Protein AF-0000000081406306 (afdb_homodimer)

Secondary structure (DSSP, 8-state):
----EEETT-EE-TT-EEEETTEEEEE-TTS-EEEEETTTEEEEE---TTS-SS-EEEE-TT--EEEE-TT--EEEE----SPPSS--EEEE-TTS-EEEE-SEEEESSTT----------/----EEETT-EE-TT-EEEETTEEEEE-TTS-EEEEETTTEEEEE---TTS-SS-EEEE-TT--EEEE-TT--EEEE----SPPSS--EEEE-TTS-EEEE-SEEEESSTT----------

Sequence (242 aa):
MVKNVLFSSQILYDNAELASRDYTFVMQNDCNLALVKAPQDVKWQSGTSGNGHNCFVRLDHHGQLAVLDDQYNTLWNSNLAGSPNGDYVLLLQINGQAVVYGPVVWSTSSAVHLHALVQESMVKNVLFSSQILYDNAELASRDYTFVMQNDCNLALVKAPQDVKWQSGTSGNGHNCFVRLDHHGQLAVLDDQYNTLWNSNLAGSPNGDYVLLLQINGQAVVYGPVVWSTSSAVHLHALVQES

pLDDT: mean 89.41, std 16.86, range [22.94, 98.38]

InterPro domains:
  IPR001480 Bulb-type lectin domain [PS50927] (3-113)
  IPR001480 Bulb-type lectin domain [SM00108] (3-112)
  IPR036426 Bulb-type lectin domain superfamily [G3DSA:2.90.10.10] (1-110)
  IPR036426 Bulb-type lectin domain superfamily [SSF51110] (2-108)

Foldseek 3Di:
DAAFKDKAPGKAWEQRWHDADQWIFHQHQQQKTFIAGPPGRTPDIQPQGNVEGRWMWHQHQQRKIFIAHPVRHTSGIPPDPDRDGAMKMFGQDNVRDTDIDDDDQDDPDPPRCNVPPPPPD/DAAFKDKAPGKAWEQRWHDADQWIFHQHQQQKTFIAGPPGRTPDIQPQGNVEGRWMWHQHQQRKIFIAHPVRHTSGIPPDPDRDGAMKMFGQDNVRDTDIDDDDQDDPDPPRPNVPPPPPD

Nearest PDB structures (foldseek):
  1kj1-assembly2_P  TM=9.309E-01  e=4.182E-11  Allium sativum
  1kj1-assembly2_Q  TM=9.358E-01  e=4.691E-11  Allium sativum
  4h3o-assembly1_B  TM=9.473E-01  e=1.175E-10  Allium sativum
  1bwu-assembly2_Q  TM=9.365E-01  e=2.477E-10  Allium sativum
  1bwu-assembly3_A  TM=9.010E-01  e=1.565E-10  Allium sativum

Radius of gyration: 18.8 Å; Cα contacts (8 Å, |Δi|>4): 646; chains: 2; bounding box: 46×58×39 Å

Structure (mmCIF, N/CA/C/O backbone):
data_AF-0000000081406306-model_v1
#
loop_
_entity.id
_entity.type
_entity.pdbx_description
1 polymer 'Mannose-specific lectin 3-like'
#
loop_
_atom_site.group_PDB
_atom_site.id
_atom_site.type_symbol
_atom_site.label_atom_id
_atom_site.label_alt_id
_atom_site.label_comp_id
_atom_site.label_asym_id
_atom_site.label_entity_id
_atom_site.label_seq_id
_atom_site.pdbx_PDB_ins_code
_atom_site.Cartn_x
_atom_site.Cartn_y
_atom_site.Cartn_z
_atom_site.occupancy
_atom_site.B_iso_or_equiv
_atom_site.auth_seq_id
_atom_site.auth_comp_id
_atom_site.auth_asym_id
_atom_site.auth_atom_id
_atom_site.pdbx_PDB_model_num
ATOM 1 N N . MET A 1 1 ? -16.297 6.387 -3.154 1 57.41 1 MET A N 1
ATOM 2 C CA . MET A 1 1 ? -15.391 5.27 -2.906 1 57.41 1 MET A CA 1
ATOM 3 C C . MET A 1 1 ? -14.352 5.637 -1.853 1 57.41 1 MET A C 1
ATOM 5 O O . MET A 1 1 ? -13.859 6.766 -1.828 1 57.41 1 MET A O 1
ATOM 9 N N . VAL A 1 2 ? -14.25 4.875 -0.695 1 74 2 VAL A N 1
ATOM 10 C CA . VAL A 1 2 ? -13.344 5.098 0.425 1 74 2 VAL A CA 1
ATOM 11 C C . VAL A 1 2 ? -11.898 4.934 -0.04 1 74 2 VAL A C 1
ATOM 13 O O . VAL A 1 2 ? -11.57 3.975 -0.742 1 74 2 VAL A O 1
ATOM 16 N N . LYS A 1 3 ? -11.148 6.023 0.181 1 91.31 3 LYS A N 1
ATOM 17 C CA . LYS A 1 3 ? -9.734 6.012 -0.162 1 91.31 3 LYS A CA 1
ATOM 18 C C . LYS A 1 3 ? -8.875 5.754 1.071 1 91.31 3 LYS A C 1
ATOM 20 O O . LYS A 1 3 ? -9.039 6.41 2.102 1 91.31 3 LYS A O 1
ATOM 25 N N . ASN A 1 4 ? -8.062 4.727 0.955 1 96.75 4 ASN A N 1
ATOM 26 C CA . ASN A 1 4 ? -7.211 4.434 2.104 1 96.75 4 ASN A CA 1
ATOM 27 C C . ASN A 1 4 ? -5.73 4.535 1.746 1 96.75 4 ASN A C 1
ATOM 29 O O . ASN A 1 4 ? -4.875 4.039 2.482 1 96.75 4 ASN A O 1
ATOM 33 N N . VAL A 1 5 ? -5.473 5.164 0.595 1 97.19 5 VAL A N 1
ATOM 34 C CA . VAL A 1 5 ? -4.09 5.246 0.139 1 97.19 5 VAL A CA 1
ATOM 35 C C . VAL A 1 5 ? -3.762 6.68 -0.265 1 97.19 5 VAL A C 1
ATOM 37 O O . VAL A 1 5 ? -4.633 7.414 -0.741 1 97.19 5 VAL A O 1
ATOM 40 N N . LEU A 1 6 ? -2.625 7.117 -0.063 1 97.56 6 LEU A N 1
ATOM 41 C CA . LEU A 1 6 ? -2.014 8.336 -0.581 1 97.56 6 LEU A CA 1
ATOM 42 C C . LEU A 1 6 ? -0.7 8.023 -1.289 1 97.56 6 LEU A C 1
ATOM 44 O O . LEU A 1 6 ? 0.229 7.492 -0.679 1 97.56 6 LEU A O 1
ATOM 48 N N . PHE A 1 7 ? -0.603 8.328 -2.568 1 96.75 7 PHE A N 1
ATOM 49 C CA . PHE A 1 7 ? 0.601 8.055 -3.344 1 96.75 7 PHE A CA 1
ATOM 50 C C . PHE A 1 7 ? 1.555 9.242 -3.307 1 96.75 7 PHE A C 1
ATOM 52 O O . PHE A 1 7 ? 1.142 10.367 -3.018 1 96.75 7 PHE A O 1
ATOM 59 N N . SER A 1 8 ? 2.822 8.922 -3.576 1 96.06 8 SER A N 1
ATOM 60 C CA . SER A 1 8 ? 3.793 10 -3.682 1 96.06 8 SER A CA 1
ATOM 61 C C . SER A 1 8 ? 3.301 11.102 -4.617 1 96.06 8 SER A C 1
ATOM 63 O O . SER A 1 8 ? 2.676 10.812 -5.641 1 96.06 8 SER A O 1
ATOM 65 N N . SER A 1 9 ? 3.611 12.305 -4.277 1 94.06 9 SER A N 1
ATOM 66 C CA . SER A 1 9 ? 3.295 13.531 -5.004 1 94.06 9 SER A CA 1
ATOM 67 C C . SER A 1 9 ? 1.837 13.93 -4.805 1 94.06 9 SER A C 1
ATOM 69 O O . SER A 1 9 ? 1.406 14.984 -5.277 1 94.06 9 SER A O 1
ATOM 71 N N . GLN A 1 10 ? 1.048 13.094 -4.129 1 93.75 10 GLN A N 1
ATOM 72 C CA . GLN A 1 10 ? -0.322 13.477 -3.803 1 93.75 10 GLN A CA 1
ATOM 73 C C . GLN A 1 10 ? -0.382 14.227 -2.473 1 93.75 10 GLN A C 1
ATOM 75 O O . GLN A 1 10 ? 0.58 14.203 -1.701 1 93.75 10 GLN A O 1
ATOM 80 N N . ILE A 1 11 ? -1.456 14.914 -2.221 1 94.62 11 ILE A N 1
ATOM 81 C CA . ILE A 1 11 ? -1.654 15.734 -1.031 1 94.62 11 ILE A CA 1
ATOM 82 C C . ILE A 1 11 ? -3.02 15.43 -0.416 1 94.62 11 ILE A C 1
ATOM 84 O O . ILE A 1 11 ? -3.963 15.086 -1.127 1 94.62 11 ILE A O 1
ATOM 88 N N . LEU A 1 12 ? -3.037 15.484 0.845 1 94.88 12 LEU A N 1
ATOM 89 C CA . LEU A 1 12 ? -4.297 15.555 1.579 1 94.88 12 LEU A CA 1
ATOM 90 C C . LEU A 1 12 ? -4.562 16.984 2.055 1 94.88 12 LEU A C 1
ATOM 92 O O . LEU A 1 12 ? -3.838 17.5 2.904 1 94.88 12 LEU A O 1
ATOM 96 N N . TYR A 1 13 ? -5.609 17.547 1.473 1 91.69 13 TYR A N 1
ATOM 97 C CA . TYR A 1 13 ? -5.949 18.906 1.859 1 91.69 13 TYR A CA 1
ATOM 98 C C . TYR A 1 13 ? -6.781 18.922 3.137 1 91.69 13 TYR A C 1
ATOM 100 O O . TYR A 1 13 ? -7.105 17.875 3.686 1 91.69 13 TYR A O 1
ATOM 108 N N . ASP A 1 14 ? -7.137 20.078 3.471 1 83.19 14 ASP A N 1
ATOM 109 C CA . ASP A 1 14 ? -7.957 20.297 4.66 1 83.19 14 ASP A CA 1
ATOM 110 C C . ASP A 1 14 ? -9.258 19.5 4.578 1 83.19 14 ASP A C 1
ATOM 112 O O . ASP A 1 14 ? -9.938 19.516 3.547 1 83.19 14 ASP A O 1
ATOM 116 N N . ASN A 1 15 ? -9.508 18.75 5.594 1 85.19 15 ASN A N 1
ATOM 117 C CA . ASN A 1 15 ? -10.695 17.938 5.812 1 85.19 15 ASN A CA 1
ATOM 118 C C . ASN A 1 15 ? -10.719 16.719 4.895 1 85.19 15 ASN A C 1
ATOM 120 O O . ASN A 1 15 ? -11.695 15.969 4.883 1 85.19 15 ASN A O 1
ATOM 124 N N . ALA A 1 16 ? -9.68 16.578 4.082 1 91.38 16 ALA A N 1
ATOM 125 C CA . ALA A 1 16 ? -9.562 15.328 3.344 1 91.38 16 ALA A CA 1
ATOM 126 C C . ALA A 1 16 ? -9.031 14.211 4.242 1 91.38 16 ALA A C 1
ATOM 128 O O . ALA A 1 16 ? -8.352 14.477 5.234 1 91.38 16 ALA A O 1
ATOM 129 N N . GLU A 1 17 ? -9.453 13.055 3.881 1 96 17 GLU A N 1
ATOM 130 C CA . GLU A 1 17 ? -9.102 11.961 4.781 1 96 17 GLU A CA 1
ATOM 131 C C . GLU A 1 17 ? -8.898 10.656 4.016 1 96 17 GLU A C 1
ATOM 133 O O . GLU A 1 17 ? -9.391 10.508 2.895 1 96 17 GLU A O 1
ATOM 138 N N . LEU A 1 18 ? -8.117 9.836 4.559 1 97.56 18 LEU A N 1
ATOM 139 C CA . LEU A 1 18 ? -8.141 8.406 4.266 1 97.56 18 LEU A CA 1
ATOM 140 C C . LEU A 1 18 ? -9.031 7.66 5.254 1 97.56 18 LEU A C 1
ATOM 142 O O . LEU A 1 18 ? -9.156 8.062 6.41 1 97.56 18 LEU A O 1
ATOM 146 N N . ALA A 1 19 ? -9.602 6.641 4.82 1 96.75 19 ALA A N 1
ATOM 147 C CA . ALA A 1 19 ? -10.492 5.887 5.699 1 96.75 19 ALA A CA 1
ATOM 148 C C . ALA A 1 19 ? -10.328 4.383 5.492 1 96.75 19 ALA A C 1
ATOM 150 O O . ALA A 1 19 ? -10.047 3.932 4.379 1 96.75 19 ALA A O 1
ATOM 151 N N . SER A 1 20 ? -10.422 3.639 6.504 1 95.62 20 SER A N 1
ATOM 152 C CA . SER A 1 20 ? -10.438 2.18 6.551 1 95.62 20 SER A CA 1
ATOM 153 C C . SER A 1 20 ? -11.227 1.675 7.758 1 95.62 20 SER A C 1
ATOM 155 O O . SER A 1 20 ? -10.812 1.883 8.898 1 95.62 20 SER A O 1
ATOM 157 N N . ARG A 1 21 ? -12.305 0.958 7.469 1 94.44 21 ARG A N 1
ATOM 158 C CA . ARG A 1 21 ? -13.195 0.534 8.539 1 94.44 21 ARG A CA 1
ATOM 159 C C . ARG A 1 21 ? -13.586 1.712 9.422 1 94.44 21 ARG A C 1
ATOM 161 O O . ARG A 1 21 ? -14.156 2.695 8.945 1 94.44 21 ARG A O 1
ATOM 168 N N . ASP A 1 22 ? -13.289 1.645 10.711 1 96.69 22 ASP A N 1
ATOM 169 C CA . ASP A 1 22 ? -13.703 2.699 11.625 1 96.69 22 ASP A CA 1
ATOM 170 C C . ASP A 1 22 ? -12.586 3.713 11.844 1 96.69 22 ASP A C 1
ATOM 172 O O . ASP A 1 22 ? -12.688 4.586 12.711 1 96.69 22 ASP A O 1
ATOM 176 N N . TYR A 1 23 ? -11.555 3.584 11.039 1 97.44 23 TYR A N 1
ATOM 177 C CA . TYR A 1 23 ? -10.414 4.48 11.219 1 97.44 23 TYR A CA 1
ATOM 178 C C . TYR A 1 23 ? -10.367 5.531 10.117 1 97.44 23 TYR A C 1
ATOM 180 O O . TYR A 1 23 ? -10.656 5.238 8.953 1 97.44 23 TYR A O 1
ATOM 188 N N . THR A 1 24 ? -9.992 6.742 10.492 1 97.75 24 THR A N 1
ATOM 189 C CA . THR A 1 24 ? -9.758 7.82 9.539 1 97.75 24 THR A CA 1
ATOM 190 C C . THR A 1 24 ? -8.43 8.508 9.82 1 97.75 24 THR A C 1
ATOM 192 O O . THR A 1 24 ? -8.055 8.695 10.977 1 97.75 24 THR A O 1
ATOM 195 N N . PHE A 1 25 ? -7.633 8.727 8.867 1 98.12 25 PHE A N 1
ATOM 196 C CA . PHE A 1 25 ? -6.457 9.594 8.859 1 98.12 25 PHE A CA 1
ATOM 197 C C . PHE A 1 25 ? -6.766 10.914 8.164 1 98.12 25 PHE A C 1
ATOM 199 O O . PHE A 1 25 ? -6.906 10.969 6.941 1 98.12 25 PHE A O 1
ATOM 206 N N . VAL A 1 26 ? -6.816 12.023 8.953 1 97.56 26 VAL A N 1
ATOM 207 C CA . VAL A 1 26 ? -7.492 13.211 8.445 1 97.56 26 VAL A CA 1
ATOM 208 C C . VAL A 1 26 ? -6.66 14.453 8.758 1 97.56 26 VAL A C 1
ATOM 210 O O . VAL A 1 26 ? -6.109 14.578 9.859 1 97.56 26 VAL A O 1
ATOM 213 N N . MET A 1 27 ? -6.516 15.312 7.801 1 97.56 27 MET A N 1
ATOM 214 C CA . MET A 1 27 ? -6.012 16.672 8.039 1 97.56 27 MET A CA 1
ATOM 215 C C . MET A 1 27 ? -7.121 17.578 8.547 1 97.56 27 MET A C 1
ATOM 217 O O . MET A 1 27 ? -7.957 18.047 7.766 1 97.56 27 MET A O 1
ATOM 221 N N . GLN A 1 28 ? -7.035 17.891 9.766 1 95.44 28 GLN A N 1
ATOM 222 C CA . GLN A 1 28 ? -8.094 18.672 10.398 1 95.44 28 GLN A CA 1
ATOM 223 C C . GLN A 1 28 ? -7.941 20.156 10.062 1 95.44 28 GLN A C 1
ATOM 225 O O . GLN A 1 28 ? -6.859 20.609 9.695 1 95.44 28 GLN A O 1
ATOM 230 N N . ASN A 1 29 ? -9.016 20.875 10.234 1 94.56 29 ASN A N 1
ATOM 231 C CA . ASN A 1 29 ? -9.055 22.297 9.875 1 94.56 29 ASN A CA 1
ATOM 232 C C . ASN A 1 29 ? -8.109 23.125 10.734 1 94.56 29 ASN A C 1
ATOM 234 O O . ASN A 1 29 ? -7.676 24.203 10.328 1 94.56 29 ASN A O 1
ATOM 238 N N . ASP A 1 30 ? -7.758 22.688 11.867 1 95.94 30 ASP A N 1
ATOM 239 C CA . ASP A 1 30 ? -6.867 23.422 12.758 1 95.94 30 ASP A CA 1
ATOM 240 C C . ASP A 1 30 ? -5.406 23.062 12.492 1 95.94 30 ASP A C 1
ATOM 242 O O . ASP A 1 30 ? -4.535 23.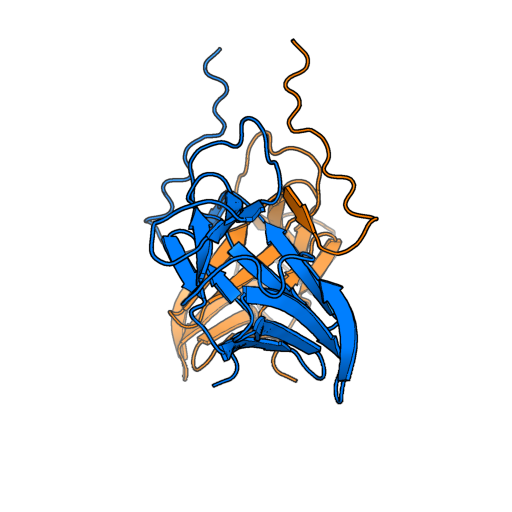312 13.328 1 95.94 30 ASP A O 1
ATOM 246 N N . CYS A 1 31 ? -5.113 22.328 11.359 1 97.06 31 CYS A N 1
ATOM 247 C CA . CYS A 1 31 ? -3.783 21.984 10.875 1 97.06 31 CYS A CA 1
ATOM 248 C C . CYS A 1 31 ? -3.182 20.844 11.688 1 97.06 31 CYS A C 1
ATOM 250 O O . CYS A 1 31 ? -1.961 20.688 11.742 1 97.06 31 CYS A O 1
ATOM 252 N N . ASN A 1 32 ? -3.963 20.047 12.359 1 97.75 32 ASN A N 1
ATOM 253 C CA . ASN A 1 32 ? -3.518 18.812 13 1 97.75 32 ASN A CA 1
ATOM 254 C C . ASN A 1 32 ? -3.807 17.594 12.125 1 97.75 32 ASN A C 1
ATOM 256 O O . ASN A 1 32 ? -4.926 17.422 11.648 1 97.75 32 ASN A O 1
ATOM 260 N N . LEU A 1 33 ? -2.76 16.844 11.852 1 98.12 33 LEU A N 1
ATOM 261 C CA . LEU A 1 33 ? -2.973 15.531 11.25 1 98.12 33 LEU A CA 1
ATOM 262 C C . LEU A 1 33 ? -3.277 14.484 12.312 1 98.12 33 LEU A C 1
ATOM 264 O O . LEU A 1 33 ? -2.518 14.336 13.273 1 98.12 33 LEU A O 1
ATOM 268 N N . ALA A 1 34 ? -4.398 13.758 12.102 1 98.12 34 ALA A N 1
ATOM 269 C CA . ALA A 1 34 ? -4.809 12.867 13.188 1 98.12 34 ALA A CA 1
ATOM 270 C C . ALA A 1 34 ? -5.305 11.531 12.648 1 98.12 34 ALA A C 1
ATOM 272 O O . ALA A 1 34 ? -5.965 11.484 11.609 1 98.12 34 ALA A O 1
ATOM 273 N N . LEU A 1 35 ? -4.902 10.484 13.305 1 98.38 35 LEU A N 1
ATOM 274 C CA . LEU A 1 35 ? -5.5 9.156 13.172 1 98.38 35 LEU A CA 1
ATOM 275 C C . LEU A 1 35 ? -6.586 8.945 14.219 1 98.38 35 LEU A C 1
ATOM 277 O O . LEU A 1 35 ? -6.309 8.961 15.422 1 98.38 35 LEU A O 1
ATOM 281 N N . VAL A 1 36 ? -7.82 8.75 13.727 1 97.88 36 VAL A N 1
ATOM 282 C CA . VAL A 1 36 ? -8.969 8.734 14.625 1 97.88 36 VAL A CA 1
ATOM 283 C C . VAL A 1 36 ? -9.758 7.445 14.438 1 97.88 36 VAL A C 1
ATOM 285 O O . VAL A 1 36 ? -10.047 7.047 13.312 1 97.88 36 VAL A O 1
ATOM 288 N N . LYS A 1 37 ? -10.031 6.797 15.484 1 98.12 37 LYS A N 1
ATOM 289 C CA . LYS A 1 37 ? -11.008 5.719 15.469 1 98.12 37 LYS A CA 1
ATOM 290 C C . LYS A 1 37 ? -12.406 6.238 15.797 1 98.12 37 LYS A C 1
ATOM 292 O O . LYS A 1 37 ? -12.594 6.945 16.781 1 98.12 37 LYS A O 1
ATOM 297 N N . ALA A 1 38 ? -13.344 5.945 14.984 1 95.88 38 ALA A N 1
ATOM 298 C CA . ALA A 1 38 ? -14.703 6.449 15.18 1 95.88 38 ALA A CA 1
ATOM 299 C C . ALA A 1 38 ? -15.234 6.078 16.562 1 95.88 38 ALA A C 1
ATOM 301 O O . ALA A 1 38 ? -14.969 4.98 17.062 1 95.88 38 ALA A O 1
ATOM 302 N N . PRO A 1 39 ? -15.93 6.949 17.156 1 94.5 39 PRO A N 1
ATOM 303 C CA . PRO A 1 39 ? -16.391 8.219 16.609 1 94.5 39 PRO A CA 1
ATOM 304 C C . PRO A 1 39 ? -15.422 9.375 16.891 1 94.5 39 PRO A C 1
ATOM 306 O O . PRO A 1 39 ? -15.43 10.383 16.188 1 94.5 39 PRO A O 1
ATOM 309 N N . GLN A 1 40 ? -14.523 9.281 17.844 1 94.31 40 GLN A N 1
ATOM 310 C CA . GLN A 1 40 ? -13.68 10.422 18.172 1 94.31 40 GLN A CA 1
ATOM 311 C C . GLN A 1 40 ? -12.492 10.008 19.031 1 94.31 40 GLN A C 1
ATOM 313 O O . GLN A 1 40 ? -12.055 10.758 19.906 1 94.31 40 GLN A O 1
ATOM 318 N N . ASP A 1 41 ? -11.992 8.836 18.859 1 97.75 41 ASP A N 1
ATOM 319 C CA . ASP A 1 41 ? -10.852 8.336 19.609 1 97.75 41 ASP A CA 1
ATOM 320 C C . ASP A 1 41 ? -9.547 8.547 18.844 1 97.75 41 ASP A C 1
ATOM 322 O O . ASP A 1 41 ? -9.211 7.766 17.953 1 97.75 41 ASP A O 1
ATOM 326 N N . VAL A 1 42 ? -8.844 9.609 19.234 1 97.62 42 VAL A N 1
ATOM 327 C CA . VAL A 1 42 ? -7.582 9.93 18.562 1 97.62 42 VAL A CA 1
ATOM 328 C C . VAL A 1 42 ? -6.52 8.906 18.953 1 97.62 42 VAL A C 1
ATOM 330 O O . VAL A 1 42 ? -6.184 8.766 20.125 1 97.62 42 VAL A O 1
ATOM 333 N N . LYS A 1 43 ? -6.039 8.188 18.016 1 97.62 43 LYS A N 1
ATOM 334 C CA . LYS A 1 43 ? -5.051 7.141 18.25 1 97.62 43 LYS A CA 1
ATOM 335 C C . LYS A 1 43 ? -3.635 7.656 18.016 1 97.62 43 LYS A C 1
ATOM 337 O O . LYS A 1 43 ? -2.672 7.109 18.562 1 97.62 43 LYS A O 1
ATOM 342 N N . TRP A 1 44 ? -3.412 8.648 17.203 1 97.88 44 TRP A N 1
ATOM 343 C CA . TRP A 1 44 ? -2.16 9.312 16.859 1 97.88 44 TRP A CA 1
ATOM 344 C C . TRP A 1 44 ? -2.424 10.711 16.312 1 97.88 44 TRP A C 1
ATOM 346 O O . TRP A 1 44 ? -3.445 10.945 15.664 1 97.88 44 TRP A O 1
ATOM 356 N N . GLN A 1 45 ? -1.579 11.602 16.453 1 97.88 45 GLN A N 1
ATOM 357 C CA . GLN A 1 45 ? -1.697 12.922 15.844 1 97.88 45 GLN A CA 1
ATOM 358 C C . GLN A 1 45 ? -0.335 13.602 15.734 1 97.88 45 GLN A C 1
ATOM 360 O O . GLN A 1 45 ? 0.582 13.289 16.5 1 97.88 45 GLN A O 1
ATOM 365 N N . SER A 1 46 ? -0.199 14.547 14.867 1 97.56 46 SER A N 1
ATOM 366 C CA . SER A 1 46 ? 1.054 15.258 14.625 1 97.56 46 SER A CA 1
ATOM 367 C C . SER A 1 46 ? 1.316 16.297 15.711 1 97.56 46 SER A C 1
ATOM 369 O O . SER A 1 46 ? 2.453 16.734 15.891 1 97.56 46 SER A O 1
ATOM 371 N N . GLY A 1 47 ? 0.214 16.734 16.359 1 97.88 47 GLY A N 1
ATOM 372 C CA . GLY A 1 47 ? 0.366 17.75 17.391 1 97.88 47 GLY A CA 1
ATOM 373 C C . GLY A 1 47 ? 0.627 19.125 16.828 1 97.88 47 GLY A C 1
ATOM 374 O O . GLY A 1 47 ? 1.376 19.922 17.422 1 97.88 47 GLY A O 1
ATOM 375 N N . THR A 1 48 ? 0.058 19.484 15.727 1 98.19 48 THR A N 1
ATOM 376 C CA . THR A 1 48 ? 0.347 20.75 15.055 1 98.19 48 THR A CA 1
ATOM 377 C C . THR A 1 48 ? -0.885 21.641 15.047 1 98.19 48 THR A C 1
ATOM 379 O O . THR A 1 48 ? -0.961 22.594 14.266 1 98.19 48 THR A O 1
ATOM 382 N N . SER A 1 49 ? -1.862 21.375 15.859 1 97.06 49 SER A N 1
ATOM 383 C CA . SER A 1 49 ? -3.107 22.141 15.922 1 97.06 49 SER A CA 1
ATOM 384 C C . SER A 1 49 ? -2.836 23.625 16.156 1 97.06 49 SER A C 1
ATOM 386 O O . SER A 1 49 ? -2.084 24 17.062 1 97.06 49 SER A O 1
ATOM 388 N N . GLY A 1 50 ? -3.422 24.391 15.258 1 96.69 50 GLY A N 1
ATOM 389 C CA . GLY A 1 50 ? -3.367 25.828 15.469 1 96.69 50 GLY A CA 1
ATOM 390 C C . GLY A 1 50 ? -2.043 26.438 15.047 1 96.69 50 GLY A C 1
ATOM 391 O O . GLY A 1 50 ? -1.813 27.625 15.25 1 96.69 50 GLY A O 1
ATOM 392 N N . ASN A 1 51 ? -1.123 25.672 14.484 1 96.06 51 ASN A N 1
ATOM 393 C CA . ASN A 1 51 ? 0.213 26.156 14.164 1 96.06 51 ASN A CA 1
ATOM 394 C C . ASN A 1 51 ? 0.291 26.672 12.727 1 96.06 51 ASN A C 1
ATOM 396 O O . ASN A 1 51 ? 1.373 27 12.242 1 96.06 51 ASN A O 1
ATOM 400 N N . GLY A 1 52 ? -0.878 26.75 12.055 1 94.56 52 GLY A N 1
ATOM 401 C CA . GLY A 1 52 ? -0.91 27.203 10.68 1 94.56 52 GLY A CA 1
ATOM 402 C C . GLY A 1 52 ? -2.316 27.344 10.125 1 94.56 52 GLY A C 1
ATOM 403 O O . GLY A 1 52 ? -3.293 27.25 10.875 1 94.56 52 GLY A O 1
ATOM 404 N N . HIS A 1 53 ? -2.367 27.75 8.781 1 94.44 53 HIS A N 1
ATOM 405 C CA . HIS A 1 53 ? -3.639 27.859 8.078 1 94.44 53 HIS A CA 1
ATOM 406 C C . HIS A 1 53 ? -3.592 27.141 6.738 1 94.44 53 HIS A C 1
ATOM 408 O O . HIS A 1 53 ? -2.551 27.109 6.078 1 94.44 53 HIS A O 1
ATOM 414 N N . ASN A 1 54 ? -4.828 26.641 6.371 1 95.81 54 ASN A N 1
ATOM 415 C CA . ASN A 1 54 ? -4.969 25.953 5.086 1 95.81 54 ASN A CA 1
ATOM 416 C C . ASN A 1 54 ? -3.877 24.906 4.879 1 95.81 54 ASN A C 1
ATOM 418 O O . ASN A 1 54 ? -3.189 24.922 3.857 1 95.81 54 ASN A O 1
ATOM 422 N N . CYS A 1 55 ? -3.703 24.047 5.883 1 97.19 55 CYS A N 1
ATOM 423 C CA . CYS A 1 55 ? -2.613 23.078 5.902 1 97.19 55 CYS A CA 1
ATOM 424 C C . CYS A 1 55 ? -2.938 21.875 5.016 1 97.19 55 CYS A C 1
ATOM 426 O O . CYS A 1 55 ? -4.105 21.625 4.715 1 97.19 55 CYS A O 1
ATOM 428 N N . PHE A 1 56 ? -1.943 21.203 4.59 1 97.62 56 PHE A N 1
ATOM 429 C CA . PHE A 1 56 ? -2.084 20 3.797 1 97.62 56 PHE A CA 1
ATOM 430 C C . PHE A 1 56 ? -0.967 19.016 4.121 1 97.62 56 PHE A C 1
ATOM 432 O O . PHE A 1 56 ? 0.036 19.375 4.734 1 97.62 56 PHE A O 1
ATOM 439 N N . VAL A 1 57 ? -1.188 17.797 3.836 1 97.94 57 VAL A N 1
ATOM 440 C CA . VAL A 1 57 ? -0.228 16.719 4.004 1 97.94 57 VAL A CA 1
ATOM 441 C C . VAL A 1 57 ? 0.346 16.312 2.646 1 97.94 57 VAL A C 1
ATOM 443 O O . VAL A 1 57 ? -0.387 16.219 1.66 1 97.94 57 VAL A O 1
ATOM 446 N N . ARG A 1 58 ? 1.578 16.109 2.625 1 97.06 58 ARG A N 1
ATOM 447 C CA . ARG A 1 58 ? 2.219 15.664 1.392 1 97.06 58 ARG A CA 1
ATOM 448 C C . ARG A 1 58 ? 3.088 14.438 1.637 1 97.06 58 ARG A C 1
ATOM 450 O O . ARG A 1 58 ? 3.77 14.344 2.66 1 97.06 58 ARG A O 1
ATOM 457 N N . LEU A 1 59 ? 2.99 13.547 0.716 1 97.19 59 LEU A N 1
ATOM 458 C CA . LEU A 1 59 ? 3.965 12.469 0.605 1 97.19 59 LEU A CA 1
ATOM 459 C C . LEU A 1 59 ? 4.871 12.672 -0.604 1 97.19 59 LEU A C 1
ATOM 461 O O . LEU A 1 59 ? 4.398 12.703 -1.742 1 97.19 59 LEU A O 1
ATOM 465 N N . ASP A 1 60 ? 6.16 12.773 -0.327 1 95.44 60 ASP A N 1
ATOM 466 C CA . ASP A 1 60 ? 7.02 13.094 -1.466 1 95.44 60 ASP A CA 1
ATOM 467 C C . ASP A 1 60 ? 7.676 11.836 -2.025 1 95.44 60 ASP A C 1
ATOM 469 O O . ASP A 1 60 ? 7.328 10.719 -1.636 1 9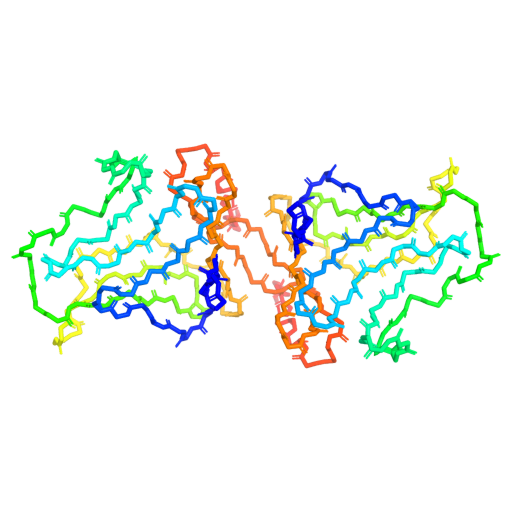5.44 60 ASP A O 1
ATOM 473 N N . HIS A 1 61 ? 8.562 11.984 -2.986 1 95.94 61 HIS A N 1
ATOM 474 C CA . HIS A 1 61 ? 9.164 10.859 -3.693 1 95.94 61 HIS A CA 1
ATOM 475 C C . HIS A 1 61 ? 10.359 10.305 -2.926 1 95.94 61 HIS A C 1
ATOM 477 O O . HIS A 1 61 ? 11.109 9.484 -3.453 1 95.94 61 HIS A O 1
ATOM 483 N N . HIS A 1 62 ? 10.531 10.773 -1.708 1 93.56 62 HIS A N 1
ATOM 484 C CA . HIS A 1 62 ? 11.5 10.195 -0.79 1 93.56 62 HIS A CA 1
ATOM 485 C C . HIS A 1 62 ? 10.812 9.539 0.403 1 93.56 62 HIS A C 1
ATOM 487 O O . HIS A 1 62 ? 11.477 9.125 1.357 1 93.56 62 HIS A O 1
ATOM 493 N N . GLY A 1 63 ? 9.5 9.508 0.361 1 95.19 63 GLY A N 1
ATOM 494 C CA . GLY A 1 63 ? 8.719 8.844 1.393 1 95.19 63 GLY A CA 1
ATOM 495 C C . GLY A 1 63 ? 8.453 9.719 2.6 1 95.19 63 GLY A C 1
ATOM 496 O O . GLY A 1 63 ? 7.875 9.258 3.59 1 95.19 63 GLY A O 1
ATOM 497 N N . GLN A 1 64 ? 8.945 10.945 2.574 1 96 64 GLN A N 1
ATOM 498 C CA . GLN A 1 64 ? 8.695 11.852 3.689 1 96 64 GLN A CA 1
ATOM 499 C C . GLN A 1 64 ? 7.238 12.297 3.721 1 96 64 GLN A C 1
ATOM 501 O O . GLN A 1 64 ? 6.715 12.797 2.727 1 96 64 GLN A O 1
ATOM 506 N N . LEU A 1 65 ? 6.629 12.031 4.828 1 97.19 65 LEU A N 1
ATOM 507 C CA . LEU A 1 65 ? 5.309 12.578 5.117 1 97.19 65 LEU A CA 1
ATOM 508 C C . LEU A 1 65 ? 5.418 13.883 5.895 1 97.19 65 LEU A C 1
ATOM 510 O O . LEU A 1 65 ? 6.109 13.953 6.914 1 97.19 65 LEU A O 1
ATOM 514 N N . ALA A 1 66 ? 4.781 14.914 5.348 1 97.75 66 ALA A N 1
ATOM 515 C CA . ALA A 1 66 ? 4.938 16.219 6 1 97.75 66 ALA A CA 1
ATOM 516 C C . ALA A 1 66 ? 3.613 16.969 6.051 1 97.75 66 ALA A C 1
ATOM 518 O O . ALA A 1 66 ? 2.811 16.891 5.117 1 97.75 66 ALA A O 1
ATOM 519 N N . VAL A 1 67 ? 3.377 17.625 7.082 1 98.19 67 VAL A N 1
ATOM 520 C CA . VAL A 1 67 ? 2.311 18.609 7.23 1 98.19 67 VAL A CA 1
ATOM 521 C C . VAL A 1 67 ? 2.855 20 6.957 1 98.19 67 VAL A C 1
ATOM 523 O O . VAL A 1 67 ? 3.799 20.453 7.613 1 98.19 67 VAL A O 1
ATOM 526 N N . LEU A 1 68 ? 2.299 20.672 5.984 1 97.94 68 LEU A N 1
ATOM 527 C CA . LEU A 1 68 ? 2.721 22.016 5.629 1 97.94 68 LEU A CA 1
ATOM 528 C C . LEU A 1 68 ? 1.557 23 5.73 1 97.94 68 LEU A C 1
ATOM 530 O O . LEU A 1 68 ? 0.395 22.594 5.625 1 97.94 68 LEU A O 1
ATOM 534 N N . ASP A 1 69 ? 1.928 24.281 5.898 1 97.06 69 ASP A N 1
ATOM 535 C CA . ASP A 1 69 ? 0.905 25.328 5.809 1 97.06 69 ASP A CA 1
ATOM 536 C C . ASP A 1 69 ? 0.872 25.938 4.414 1 97.06 69 ASP A C 1
ATOM 538 O O . ASP A 1 69 ? 1.549 25.469 3.5 1 97.06 69 ASP A O 1
ATOM 542 N N . ASP A 1 70 ? -0.004 26.984 4.227 1 94.81 70 ASP A N 1
ATOM 543 C CA . ASP A 1 70 ? -0.238 27.562 2.904 1 94.81 70 ASP A CA 1
ATOM 544 C C . ASP A 1 70 ? 0.965 28.375 2.439 1 94.81 70 ASP A C 1
ATOM 546 O O . ASP A 1 70 ? 1.034 28.781 1.277 1 94.81 70 ASP A O 1
ATOM 550 N N . GLN A 1 71 ? 1.917 28.594 3.285 1 96.81 71 GLN A N 1
ATOM 551 C CA . GLN A 1 71 ? 3.156 29.266 2.912 1 96.81 71 GLN A CA 1
ATOM 552 C C . GLN A 1 71 ? 4.281 28.25 2.684 1 96.81 71 GLN A C 1
ATOM 554 O O . GLN A 1 71 ? 5.438 28.641 2.502 1 96.81 71 GLN A O 1
ATOM 559 N N . TYR A 1 72 ? 3.969 26.969 2.803 1 96.19 72 TYR A N 1
ATOM 560 C CA . TYR A 1 72 ? 4.871 25.859 2.561 1 96.19 72 TYR A CA 1
ATOM 561 C C . TYR A 1 72 ? 5.883 25.719 3.693 1 96.19 72 TYR A C 1
ATOM 563 O O . TYR A 1 72 ? 6.98 25.203 3.492 1 96.19 72 TYR A O 1
ATOM 571 N N . ASN A 1 73 ? 5.477 26.281 4.812 1 97.5 73 ASN A N 1
ATOM 572 C CA . ASN A 1 73 ? 6.23 25.969 6.023 1 97.5 73 ASN A CA 1
ATOM 573 C C . ASN A 1 73 ? 5.883 24.578 6.559 1 97.5 73 ASN A C 1
ATOM 575 O O . ASN A 1 73 ? 4.707 24.219 6.641 1 97.5 73 ASN A O 1
ATOM 579 N N . THR A 1 74 ? 6.977 23.781 6.918 1 97.94 74 THR A N 1
ATOM 580 C CA . THR A 1 74 ? 6.75 22.453 7.477 1 97.94 74 THR A CA 1
ATOM 581 C C . THR A 1 74 ? 6.41 22.547 8.961 1 97.94 74 THR A C 1
ATOM 583 O O . THR A 1 74 ? 7.199 23.062 9.75 1 97.94 74 THR A O 1
ATOM 586 N N . LEU A 1 75 ? 5.273 22.031 9.297 1 98.31 75 LEU A N 1
ATOM 587 C CA . LEU A 1 75 ? 4.836 22.031 10.688 1 98.31 75 LEU A CA 1
ATOM 588 C C . LEU A 1 75 ? 5.207 20.719 11.375 1 98.31 75 LEU A C 1
ATOM 590 O O . LEU A 1 75 ? 5.387 20.688 12.594 1 98.31 75 LEU A O 1
ATOM 594 N N . TRP A 1 76 ? 5.297 19.656 10.633 1 98.12 76 TRP A N 1
ATOM 595 C CA . TRP A 1 76 ? 5.641 18.297 11.062 1 98.12 76 TRP A CA 1
ATOM 596 C C . TRP A 1 76 ? 6.133 17.469 9.891 1 98.12 76 TRP A C 1
ATOM 598 O O . TRP A 1 76 ? 5.672 17.641 8.758 1 98.12 76 TRP A O 1
ATOM 608 N N . ASN A 1 77 ? 6.984 16.609 10.102 1 97.25 77 ASN A N 1
ATOM 609 C CA . ASN A 1 77 ? 7.355 15.625 9.094 1 97.25 77 ASN A CA 1
ATOM 610 C C . ASN A 1 77 ? 7.773 14.297 9.734 1 97.25 77 ASN A C 1
ATOM 612 O O . ASN A 1 77 ? 7.977 14.227 10.945 1 97.25 77 ASN A O 1
ATOM 616 N N . SER A 1 78 ? 7.832 13.234 9 1 94.88 78 SER A N 1
ATOM 617 C CA . SER A 1 78 ? 8.156 11.891 9.469 1 94.88 78 SER A CA 1
ATOM 618 C C . SER A 1 78 ? 9.648 11.742 9.734 1 94.88 78 SER A C 1
ATOM 620 O O . SER A 1 78 ? 10.102 10.703 10.227 1 94.88 78 SER A O 1
ATOM 622 N N . ASN A 1 79 ? 10.453 12.586 9.398 1 91.38 79 ASN A N 1
ATOM 623 C CA . ASN A 1 79 ? 11.883 12.672 9.711 1 91.38 79 ASN A CA 1
ATOM 624 C C . ASN A 1 79 ? 12.648 11.484 9.133 1 91.38 79 ASN A C 1
ATOM 626 O O . ASN A 1 79 ? 13.414 10.828 9.844 1 91.38 79 ASN A O 1
ATOM 630 N N . LEU A 1 80 ? 12.398 11.219 7.812 1 87.94 80 LEU A N 1
ATOM 631 C CA . LEU A 1 80 ? 13.125 10.156 7.121 1 87.94 80 LEU A CA 1
ATOM 632 C C . LEU A 1 80 ? 14.453 10.672 6.574 1 87.94 80 LEU A C 1
ATOM 634 O O . LEU A 1 80 ? 14.523 11.805 6.086 1 87.94 80 LEU A O 1
ATOM 638 N N . ALA A 1 81 ? 15.484 10.062 6.902 1 77.44 81 ALA A N 1
ATOM 639 C CA . ALA A 1 81 ? 16.797 10.406 6.367 1 77.44 81 ALA A CA 1
ATOM 640 C C . ALA A 1 81 ? 17.188 9.484 5.223 1 77.44 81 ALA A C 1
ATOM 642 O O . ALA A 1 81 ? 17.094 8.258 5.344 1 77.44 81 ALA A O 1
ATOM 643 N N . GLY A 1 82 ? 17.562 10.156 4.121 1 71.69 82 GLY A N 1
ATOM 644 C CA . GLY A 1 82 ? 18.281 9.414 3.109 1 71.69 82 GLY A CA 1
ATOM 645 C C . GLY A 1 82 ? 17.438 8.383 2.391 1 71.69 82 GLY A C 1
ATOM 646 O O . GLY A 1 82 ? 17.906 7.301 2.045 1 71.69 82 GLY A O 1
ATOM 647 N N . SER A 1 83 ? 16.188 8.562 2.193 1 80.94 83 SER A N 1
ATOM 648 C CA . SER A 1 83 ? 15.391 7.59 1.448 1 80.94 83 SER A CA 1
ATOM 649 C C . SER A 1 83 ? 15.531 7.801 -0.056 1 80.94 83 SER A C 1
ATOM 651 O O . SER A 1 83 ? 15.578 8.938 -0.527 1 80.94 83 SER A O 1
ATOM 653 N N . PRO A 1 84 ? 15.758 6.703 -0.687 1 87.38 84 PRO A N 1
ATOM 654 C CA . PRO A 1 84 ? 15.914 6.828 -2.139 1 87.38 84 PRO A CA 1
ATOM 655 C C . PRO A 1 84 ? 14.68 7.438 -2.812 1 87.38 84 PRO A C 1
ATOM 657 O O . PRO A 1 84 ? 13.57 7.316 -2.295 1 87.38 84 PRO A O 1
ATOM 660 N N . ASN A 1 85 ? 14.992 8.125 -3.891 1 92.19 85 ASN A N 1
ATOM 661 C CA . ASN A 1 85 ? 13.906 8.617 -4.723 1 92.19 85 ASN A CA 1
ATOM 662 C C . ASN A 1 85 ? 13.078 7.48 -5.309 1 92.19 85 ASN A C 1
ATOM 664 O O . ASN A 1 85 ? 13.625 6.453 -5.715 1 92.19 85 ASN A O 1
ATOM 668 N N . GLY A 1 86 ? 11.797 7.582 -5.328 1 93.75 86 GLY A N 1
ATOM 669 C CA . GLY A 1 86 ? 10.922 6.57 -5.891 1 93.75 86 GLY A CA 1
ATOM 670 C C . GLY A 1 86 ? 9.461 6.797 -5.551 1 93.75 86 GLY A C 1
ATOM 671 O O . GLY A 1 86 ? 9.078 7.883 -5.109 1 93.75 86 GLY A O 1
ATOM 672 N N . ASP A 1 87 ? 8.664 5.82 -5.883 1 94.75 87 ASP A N 1
ATOM 673 C CA . ASP A 1 87 ? 7.234 5.887 -5.602 1 94.75 87 ASP A CA 1
ATOM 674 C C . ASP A 1 87 ? 6.902 5.195 -4.285 1 94.75 87 ASP A C 1
ATOM 676 O O . ASP A 1 87 ? 7.172 4.004 -4.117 1 94.75 87 ASP A O 1
ATOM 680 N N . TYR A 1 88 ? 6.375 5.988 -3.436 1 96.31 88 TYR A N 1
ATOM 681 C CA . TYR A 1 88 ? 5.969 5.543 -2.109 1 96.31 88 TYR A CA 1
ATOM 682 C C . TYR A 1 88 ? 4.453 5.582 -1.963 1 96.31 88 TYR A C 1
ATOM 684 O O . TYR A 1 88 ? 3.756 6.16 -2.801 1 96.31 88 TYR A O 1
ATOM 692 N N . VAL A 1 89 ? 3.973 4.883 -0.905 1 97.56 89 VAL A N 1
ATOM 693 C CA . VAL A 1 89 ? 2.537 4.91 -0.637 1 97.56 89 VAL A CA 1
ATOM 694 C C . VAL A 1 89 ? 2.295 4.977 0.87 1 97.56 89 VAL A C 1
ATOM 696 O O . VAL A 1 89 ? 3.012 4.344 1.648 1 97.56 89 VAL A O 1
ATOM 699 N N . LEU A 1 90 ? 1.44 5.848 1.273 1 97.56 90 LEU A N 1
ATOM 700 C CA . LEU A 1 90 ? 0.854 5.801 2.609 1 97.56 90 LEU A CA 1
ATOM 701 C C . LEU A 1 90 ? -0.431 4.977 2.607 1 97.56 90 LEU A C 1
ATOM 703 O O . LEU A 1 90 ? -1.35 5.254 1.834 1 97.56 90 LEU A O 1
ATOM 707 N N . LEU A 1 91 ? -0.465 3.945 3.424 1 97.69 91 LEU A N 1
ATOM 708 C CA . LEU A 1 91 ? -1.601 3.035 3.508 1 97.69 91 LEU A CA 1
ATOM 709 C C . LEU A 1 91 ? -2.23 3.076 4.895 1 97.69 91 LEU A C 1
ATOM 711 O O . LEU A 1 91 ? -1.552 2.83 5.898 1 97.69 91 LEU A O 1
ATOM 715 N N . LEU A 1 92 ? -3.549 3.48 4.941 1 97.56 92 LEU A N 1
ATOM 716 C CA . LEU A 1 92 ? -4.301 3.281 6.176 1 97.56 92 LEU A CA 1
ATOM 717 C C . LEU A 1 92 ? -4.867 1.867 6.246 1 97.56 92 LEU A C 1
ATOM 719 O O . LEU A 1 92 ? -5.758 1.513 5.469 1 97.56 92 LEU A O 1
ATOM 723 N N . GLN A 1 93 ? -4.359 1.095 7.16 1 94.75 93 GLN A N 1
ATOM 724 C CA . GLN A 1 93 ? -4.664 -0.328 7.262 1 94.75 93 GLN A CA 1
ATOM 725 C C . GLN A 1 93 ? -5.898 -0.565 8.125 1 94.75 93 GLN A C 1
ATOM 727 O O . GLN A 1 93 ? -6.324 0.323 8.867 1 94.75 93 GLN A O 1
ATOM 732 N N . ILE A 1 94 ? -6.488 -1.709 8 1 93.06 94 ILE A N 1
ATOM 733 C CA . ILE A 1 94 ? -7.746 -2.051 8.648 1 93.06 94 ILE A CA 1
ATOM 734 C C . ILE A 1 94 ? -7.547 -2.107 10.164 1 93.06 94 ILE A C 1
ATOM 736 O O . ILE A 1 94 ? -8.508 -1.978 10.93 1 93.06 94 ILE A O 1
ATOM 740 N N . ASN A 1 95 ? -6.352 -2.252 10.617 1 92.06 95 ASN A N 1
ATOM 741 C CA . ASN A 1 95 ? -6.082 -2.318 12.055 1 92.06 95 ASN A CA 1
ATOM 742 C C . ASN A 1 95 ? -5.836 -0.931 12.641 1 92.06 95 ASN A C 1
ATOM 744 O O . ASN A 1 95 ? -5.516 -0.802 13.82 1 92.06 95 ASN A O 1
ATOM 748 N N . GLY A 1 96 ? -5.844 0.095 11.742 1 94.62 96 GLY A N 1
ATOM 749 C CA . GLY A 1 96 ? -5.766 1.465 12.219 1 94.62 96 GLY A CA 1
ATOM 750 C C . GLY A 1 96 ? -4.355 2.027 12.188 1 94.62 96 GLY A C 1
ATOM 751 O O . GLY A 1 96 ? -4.074 3.043 12.828 1 94.62 96 GLY A O 1
ATOM 752 N N . GLN A 1 97 ? -3.488 1.354 11.594 1 96 97 GLN A N 1
ATOM 753 C CA . GLN A 1 97 ? -2.146 1.904 11.43 1 96 97 GLN A CA 1
ATOM 754 C C . GLN A 1 97 ? -1.998 2.586 10.07 1 96 97 GLN A C 1
ATOM 756 O O . GLN A 1 97 ? -2.428 2.047 9.047 1 96 97 GLN A O 1
ATOM 761 N N . ALA A 1 98 ? -1.514 3.771 10.094 1 97.56 98 ALA A N 1
ATOM 762 C CA . ALA A 1 98 ? -1.038 4.402 8.867 1 97.56 98 ALA A CA 1
ATOM 763 C C . ALA A 1 98 ? 0.442 4.113 8.641 1 97.56 98 ALA A C 1
ATOM 765 O O . ALA A 1 98 ? 1.271 4.336 9.523 1 97.56 98 ALA A O 1
ATOM 766 N N . VAL A 1 99 ? 0.729 3.582 7.516 1 97 99 VAL A N 1
ATOM 767 C CA . VAL A 1 99 ? 2.082 3.104 7.258 1 97 99 VAL A CA 1
ATOM 768 C C . VAL A 1 99 ? 2.549 3.588 5.887 1 97 99 VAL A C 1
ATOM 770 O O . VAL A 1 99 ? 1.789 3.551 4.914 1 97 99 VAL A O 1
ATOM 773 N N . VAL A 1 100 ? 3.783 4.105 5.836 1 96.94 100 VAL A N 1
ATOM 774 C CA . VAL A 1 100 ? 4.395 4.441 4.559 1 96.94 100 VAL A CA 1
ATOM 775 C C . VAL A 1 100 ? 5.316 3.307 4.109 1 96.94 100 VAL A C 1
ATOM 777 O O . VAL A 1 100 ? 6.203 2.889 4.855 1 96.94 100 VAL A O 1
ATOM 780 N N . TYR A 1 101 ? 5.059 2.863 2.896 1 95.56 101 TYR A N 1
ATOM 781 C CA . TYR A 1 101 ? 5.883 1.84 2.26 1 95.56 101 TYR A CA 1
ATOM 782 C C . TYR A 1 101 ? 6.676 2.424 1.096 1 95.56 101 TYR A C 1
ATOM 784 O O . TYR A 1 101 ? 6.168 3.264 0.35 1 95.56 101 TYR A O 1
ATOM 792 N N . GLY A 1 102 ? 7.887 1.919 0.788 1 89.69 102 GLY A N 1
ATOM 793 C CA . GLY A 1 102 ? 8.539 2.182 -0.485 1 89.69 102 GLY A CA 1
ATOM 794 C C . GLY A 1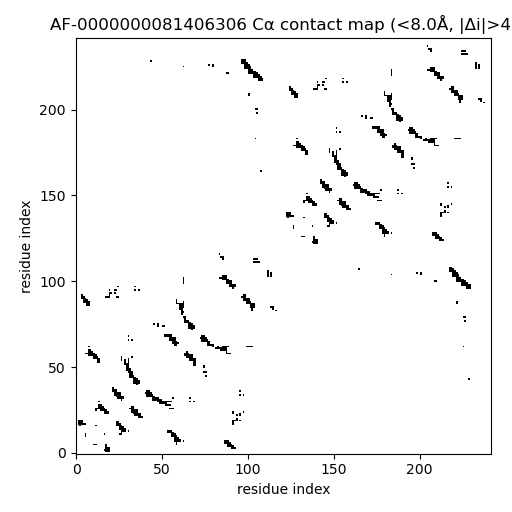 102 ? 10.047 2.307 -0.368 1 89.69 102 GLY A C 1
ATOM 795 O O . GLY A 1 102 ? 10.609 2.145 0.719 1 89.69 102 GLY A O 1
ATOM 796 N N . PRO A 1 103 ? 10.539 2.354 -1.597 1 92.88 103 PRO A N 1
ATOM 797 C CA . PRO A 1 103 ? 9.867 2.604 -2.871 1 92.88 103 PRO A CA 1
ATOM 798 C C . PRO A 1 103 ? 9.367 1.321 -3.533 1 92.88 103 PRO A C 1
ATOM 800 O O . PRO A 1 103 ? 9.484 0.237 -2.959 1 92.88 103 PRO A O 1
ATOM 803 N N . VAL A 1 104 ? 8.586 1.48 -4.75 1 94.31 104 VAL A N 1
ATOM 804 C CA . VAL A 1 104 ? 8.094 0.359 -5.547 1 94.31 104 VAL A CA 1
ATOM 805 C C . VAL A 1 104 ? 9.25 -0.585 -5.875 1 94.31 104 VAL A C 1
ATOM 807 O O . VAL A 1 104 ? 10.336 -0.141 -6.27 1 94.31 104 VAL A O 1
ATOM 810 N N . VAL A 1 105 ? 9 -1.932 -5.727 1 93.25 105 VAL A N 1
ATOM 811 C CA . VAL A 1 105 ? 10.047 -2.887 -6.066 1 93.25 105 VAL A CA 1
ATOM 812 C C . VAL A 1 105 ? 9.57 -3.812 -7.18 1 93.25 105 VAL A C 1
ATOM 814 O O . VAL A 1 105 ? 10.367 -4.504 -7.812 1 93.25 105 VAL A O 1
ATOM 817 N N . TRP A 1 106 ? 8.336 -3.844 -7.496 1 95.31 106 TRP A N 1
ATOM 818 C CA . TRP A 1 106 ? 7.766 -4.641 -8.578 1 95.31 106 TRP A CA 1
ATOM 819 C C . TRP A 1 106 ? 6.375 -4.137 -8.953 1 95.31 106 TRP A C 1
ATOM 821 O O . TRP A 1 106 ? 5.641 -3.633 -8.102 1 95.31 106 TRP A O 1
ATOM 831 N N . SER A 1 107 ? 5.984 -4.289 -10.164 1 96.06 107 SER A N 1
ATOM 832 C CA . SER A 1 107 ? 4.637 -3.955 -10.617 1 96.06 107 SER A CA 1
ATOM 833 C C . SER A 1 107 ? 4.254 -4.754 -11.859 1 96.06 107 SER A C 1
ATOM 835 O O . SER A 1 107 ? 5.125 -5.242 -12.578 1 96.06 107 SER A O 1
ATOM 837 N N . THR A 1 108 ? 2.992 -4.941 -12.023 1 95.62 108 THR A N 1
ATOM 838 C CA . THR A 1 108 ? 2.504 -5.594 -13.234 1 95.62 108 THR A CA 1
ATOM 839 C C . THR A 1 108 ? 2.59 -4.648 -14.43 1 95.62 108 THR A C 1
ATOM 841 O O . THR A 1 108 ? 2.418 -5.074 -15.578 1 95.62 108 THR A O 1
ATOM 844 N N . SER A 1 109 ? 2.727 -3.354 -14.055 1 86.75 109 SER A N 1
ATOM 845 C CA . SER A 1 109 ? 2.887 -2.396 -15.148 1 86.75 109 SER A CA 1
ATOM 846 C C . SER A 1 109 ? 4.332 -2.342 -15.625 1 86.75 109 SER A C 1
ATOM 848 O O . SER A 1 109 ? 5.262 -2.521 -14.836 1 86.75 109 SER A O 1
ATOM 850 N N . SER A 1 110 ? 4.582 -2.305 -16.844 1 67.81 110 SER A N 1
ATOM 851 C CA . SER A 1 110 ? 5.922 -2.195 -17.422 1 67.81 110 SER A CA 1
ATOM 852 C C . SER A 1 110 ? 6.621 -0.923 -16.938 1 67.81 110 SER A C 1
ATOM 854 O O . SER A 1 110 ? 7.848 -0.824 -17 1 67.81 110 SER A O 1
ATOM 856 N N . ALA A 1 111 ? 5.902 0.105 -16.547 1 53.78 111 ALA A N 1
ATOM 857 C CA . ALA A 1 111 ? 6.477 1.426 -16.297 1 53.78 111 ALA A CA 1
ATOM 858 C C . ALA A 1 111 ? 7.188 1.468 -14.945 1 53.78 111 ALA A C 1
ATOM 860 O O . ALA A 1 111 ? 7.535 2.545 -14.453 1 53.78 111 ALA A O 1
ATOM 861 N N . VAL A 1 112 ? 7.238 0.325 -14.227 1 55.03 112 VAL A N 1
ATOM 862 C CA . VAL A 1 112 ? 7.844 0.537 -12.914 1 55.03 112 VAL A CA 1
ATOM 863 C C . VAL A 1 112 ? 9.344 0.778 -13.07 1 55.03 112 VAL A C 1
ATOM 865 O O . VAL A 1 112 ? 10.055 -0.041 -13.664 1 55.03 112 VAL A O 1
ATOM 868 N N . HIS A 1 113 ? 9.758 2.004 -13.242 1 45.72 113 HIS A N 1
ATOM 869 C CA . HIS A 1 113 ? 11.18 2.324 -13.102 1 45.72 113 HIS A CA 1
ATOM 870 C C . HIS A 1 113 ? 11.695 1.95 -11.719 1 45.72 113 HIS A C 1
ATOM 872 O O . HIS A 1 113 ? 11.273 2.535 -10.719 1 45.72 113 HIS A O 1
ATOM 878 N N . LEU A 1 114 ? 11.656 0.647 -11.516 1 50.94 114 LEU A N 1
ATOM 879 C CA . LEU A 1 114 ? 12.305 0.212 -10.281 1 50.94 114 LEU A CA 1
ATOM 880 C C . LEU A 1 114 ? 13.672 0.858 -10.133 1 50.94 114 LEU A C 1
ATOM 882 O O . LEU A 1 114 ? 14.555 0.658 -10.977 1 50.94 114 LEU A O 1
ATOM 886 N N . HIS A 1 115 ? 13.633 2.08 -9.945 1 43.75 115 HIS A N 1
ATOM 887 C CA . HIS A 1 115 ? 14.977 2.596 -9.711 1 43.75 115 HIS A CA 1
ATOM 888 C C . HIS A 1 115 ? 15.758 1.684 -8.773 1 43.75 115 HIS A C 1
ATOM 890 O O . HIS A 1 115 ? 15.266 1.309 -7.707 1 43.75 115 HIS A O 1
ATOM 896 N N . ALA A 1 116 ? 16.516 0.839 -9.43 1 40.66 116 ALA A N 1
ATOM 897 C CA . ALA A 1 116 ? 17.5 -0.061 -8.836 1 40.66 116 ALA A CA 1
ATOM 898 C C . ALA A 1 116 ? 18.078 0.528 -7.547 1 40.66 116 ALA A C 1
ATOM 900 O O . ALA A 1 116 ? 18.578 1.653 -7.543 1 40.66 116 ALA A O 1
ATOM 901 N N . LEU A 1 117 ? 17.609 0.214 -6.352 1 38.69 117 LEU A N 1
ATOM 902 C CA . LEU A 1 117 ? 18.5 0.273 -5.195 1 38.69 117 LEU A CA 1
ATOM 903 C C . LEU A 1 117 ? 19.938 -0.092 -5.59 1 38.69 117 LEU A C 1
ATOM 905 O O . LEU A 1 117 ? 20.531 -0.979 -4.984 1 38.69 117 LEU A O 1
ATOM 909 N N . VAL A 1 118 ? 20.219 -0.162 -6.887 1 35.56 118 VAL A N 1
ATOM 910 C CA . VAL A 1 118 ? 21.594 -0.541 -7.188 1 35.56 118 VAL A CA 1
ATOM 911 C C . VAL A 1 118 ? 22.562 0.338 -6.391 1 35.56 118 VAL A C 1
ATOM 913 O O . VAL A 1 118 ? 22.547 1.564 -6.52 1 35.56 118 VAL A O 1
ATOM 916 N N . GLN A 1 119 ? 22.859 -0.018 -5.176 1 30.5 119 GLN A N 1
ATOM 917 C CA . GLN A 1 119 ? 24.125 0.521 -4.68 1 30.5 119 GLN A CA 1
ATOM 918 C C . GLN A 1 119 ? 25.188 0.53 -5.773 1 30.5 119 GLN A C 1
ATOM 920 O O . GLN A 1 119 ? 25.469 -0.507 -6.375 1 30.5 119 GLN A O 1
ATOM 925 N N . GLU A 1 120 ? 25.172 1.507 -6.715 1 28.86 120 GLU A N 1
ATOM 926 C CA . GLU A 1 120 ? 26.438 1.663 -7.41 1 28.86 120 GLU A CA 1
ATOM 927 C C . GLU A 1 120 ? 27.609 1.337 -6.488 1 28.86 120 GLU A C 1
ATOM 929 O O . GLU A 1 120 ? 27.75 1.931 -5.414 1 28.86 120 GLU A O 1
ATOM 934 N N . SER A 1 121 ? 28.109 0.029 -6.508 1 22.94 121 SER A N 1
ATOM 935 C CA . SER A 1 121 ? 29.531 -0.054 -6.18 1 22.94 121 SER A CA 1
ATOM 936 C C . SER A 1 121 ? 30.359 0.835 -7.098 1 22.94 121 SER A C 1
ATOM 938 O O . SER A 1 121 ? 30.047 0.978 -8.281 1 22.94 121 SER A O 1
ATOM 940 N N . MET B 1 1 ? -15.734 -8.062 3.084 1 57.72 1 MET B N 1
ATOM 941 C CA . MET B 1 1 ? -14.922 -6.863 2.893 1 57.72 1 MET B CA 1
ATOM 942 C C . MET B 1 1 ? -13.844 -7.102 1.843 1 57.72 1 MET B C 1
ATOM 944 O O . MET B 1 1 ? -13.242 -8.172 1.797 1 57.72 1 MET B O 1
ATOM 948 N N . VAL B 1 2 ? -13.797 -6.301 0.708 1 74.31 2 VAL B N 1
ATOM 949 C CA . VAL B 1 2 ? -12.867 -6.41 -0.412 1 74.31 2 VAL B CA 1
ATOM 950 C C . VAL B 1 2 ? -11.445 -6.117 0.066 1 74.31 2 VAL B C 1
ATOM 952 O O . VAL B 1 2 ? -11.219 -5.156 0.804 1 74.31 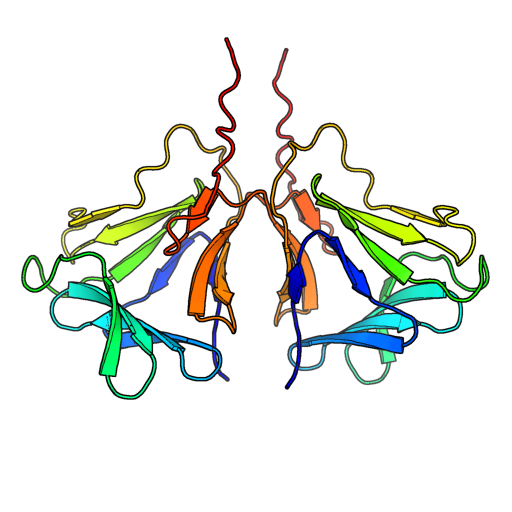2 VAL B O 1
ATOM 955 N N . LYS B 1 3 ? -10.602 -7.121 -0.177 1 91.38 3 LYS B N 1
ATOM 956 C CA . LYS B 1 3 ? -9.188 -6.98 0.17 1 91.38 3 LYS B CA 1
ATOM 957 C C . LYS B 1 3 ? -8.352 -6.648 -1.061 1 91.38 3 LYS B C 1
ATOM 959 O O . LYS B 1 3 ? -8.469 -7.309 -2.094 1 91.38 3 LYS B O 1
ATOM 964 N N . ASN B 1 4 ? -7.629 -5.559 -0.937 1 96.75 4 ASN B N 1
ATOM 965 C CA . ASN B 1 4 ? -6.797 -5.195 -2.08 1 96.75 4 ASN B CA 1
ATOM 966 C C . ASN B 1 4 ? -5.316 -5.172 -1.713 1 96.75 4 ASN B C 1
ATOM 968 O O . ASN B 1 4 ? -4.5 -4.613 -2.447 1 96.75 4 ASN B O 1
ATOM 972 N N . VAL B 1 5 ? -5.02 -5.77 -0.557 1 97.12 5 VAL B N 1
ATOM 973 C CA . VAL B 1 5 ? -3.641 -5.734 -0.083 1 97.12 5 VAL B CA 1
ATOM 974 C C . VAL B 1 5 ? -3.195 -7.137 0.322 1 97.12 5 VAL B C 1
ATOM 976 O O . VAL B 1 5 ? -4.004 -7.938 0.801 1 97.12 5 VAL B O 1
ATOM 979 N N . LEU B 1 6 ? -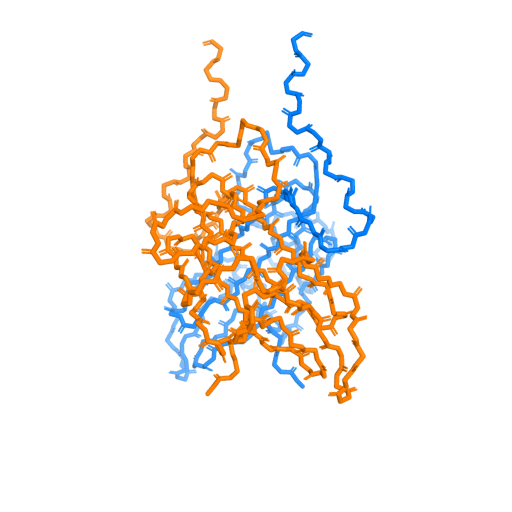2.021 -7.473 0.121 1 97.56 6 LEU B N 1
ATOM 980 C CA . LEU B 1 6 ? -1.314 -8.633 0.643 1 97.56 6 LEU B CA 1
ATOM 981 C C . LEU B 1 6 ? -0.035 -8.219 1.36 1 97.56 6 LEU B C 1
ATOM 983 O O . LEU B 1 6 ? 0.847 -7.602 0.758 1 97.56 6 LEU B O 1
ATOM 987 N N . PHE B 1 7 ? 0.074 -8.523 2.639 1 96.81 7 PHE B N 1
ATOM 988 C CA . PHE B 1 7 ? 1.244 -8.148 3.424 1 96.81 7 PHE B CA 1
ATOM 989 C C . PHE B 1 7 ? 2.293 -9.258 3.393 1 96.81 7 PHE B C 1
ATOM 991 O O . PHE B 1 7 ? 1.979 -10.406 3.094 1 96.81 7 PHE B O 1
ATOM 998 N N . SER B 1 8 ? 3.531 -8.828 3.674 1 96.19 8 SER B N 1
ATOM 999 C CA . SER B 1 8 ? 4.586 -9.836 3.783 1 96.19 8 SER B CA 1
ATOM 1000 C C . SER B 1 8 ? 4.176 -10.969 4.719 1 96.19 8 SER B C 1
ATOM 1002 O O . SER B 1 8 ? 3.523 -10.734 5.734 1 96.19 8 SER B O 1
ATOM 1004 N N . SER B 1 9 ? 4.594 -12.133 4.379 1 94.12 9 SER B N 1
ATOM 1005 C CA . SER B 1 9 ? 4.375 -13.383 5.102 1 94.12 9 SER B CA 1
ATOM 1006 C C . SER B 1 9 ? 2.953 -13.898 4.895 1 94.12 9 SER B C 1
ATOM 1008 O O . SER B 1 9 ? 2.604 -14.977 5.375 1 94.12 9 SER B O 1
ATOM 1010 N N . GLN B 1 10 ? 2.105 -13.117 4.219 1 93.81 10 GLN B N 1
ATOM 1011 C CA . GLN B 1 10 ? 0.774 -13.609 3.881 1 93.81 10 GLN B CA 1
ATOM 1012 C C . GLN B 1 10 ? 0.785 -14.359 2.553 1 93.81 10 GLN B C 1
ATOM 1014 O O . GLN B 1 10 ? 1.746 -14.258 1.786 1 93.81 10 GLN B O 1
ATOM 1019 N N . ILE B 1 11 ? -0.214 -15.141 2.301 1 94.75 11 ILE B N 1
ATOM 1020 C CA . ILE B 1 11 ? -0.336 -15.969 1.11 1 94.75 11 ILE B CA 1
ATOM 1021 C C . ILE B 1 11 ? -1.719 -15.789 0.489 1 94.75 11 ILE B C 1
ATOM 1023 O O . ILE B 1 11 ? -2.691 -15.508 1.194 1 94.75 11 ILE B O 1
ATOM 1027 N N . LEU B 1 12 ? -1.74 -15.828 -0.764 1 94.94 12 LEU B N 1
ATOM 1028 C CA . LEU B 1 12 ? -2.984 -16.016 -1.505 1 94.94 12 LEU B CA 1
ATOM 1029 C C . LEU B 1 12 ? -3.133 -17.453 -1.979 1 94.94 12 LEU B C 1
ATOM 1031 O O . LEU B 1 12 ? -2.363 -17.906 -2.824 1 94.94 12 LEU B O 1
ATOM 1035 N N . TYR B 1 13 ? -4.117 -18.094 -1.404 1 91.69 13 TYR B N 1
ATOM 1036 C CA . TYR B 1 13 ? -4.34 -19.484 -1.788 1 91.69 13 TYR B CA 1
ATOM 1037 C C . TYR B 1 13 ? -5.164 -19.578 -3.068 1 91.69 13 TYR B C 1
ATOM 1039 O O . TYR B 1 13 ? -5.578 -18.547 -3.619 1 91.69 13 TYR B O 1
ATOM 1047 N N . ASP B 1 14 ? -5.422 -20.75 -3.412 1 82.81 14 ASP B N 1
ATOM 1048 C CA . ASP B 1 14 ? -6.215 -21.047 -4.602 1 82.81 14 ASP B CA 1
ATOM 1049 C C . ASP B 1 14 ? -7.586 -20.375 -4.531 1 82.81 14 ASP B C 1
ATOM 1051 O O . ASP B 1 14 ? -8.266 -20.453 -3.504 1 82.81 14 ASP B O 1
ATOM 1055 N N . ASN B 1 15 ? -7.887 -19.641 -5.547 1 85.06 15 ASN B N 1
ATOM 1056 C CA . ASN B 1 15 ? -9.141 -18.922 -5.77 1 85.06 15 ASN B CA 1
ATOM 1057 C C . ASN B 1 15 ? -9.273 -17.703 -4.859 1 85.06 15 ASN B C 1
ATOM 1059 O O . ASN B 1 15 ? -10.312 -17.047 -4.844 1 85.06 15 ASN B O 1
ATOM 1063 N N . ALA B 1 16 ? -8.234 -17.5 -4.055 1 91.5 16 ALA B N 1
ATOM 1064 C CA . ALA B 1 16 ? -8.227 -16.234 -3.316 1 91.5 16 ALA B CA 1
ATOM 1065 C C . ALA B 1 16 ? -7.793 -15.078 -4.211 1 91.5 16 ALA B C 1
ATOM 1067 O O . ALA B 1 16 ? -7.078 -15.281 -5.195 1 91.5 16 ALA B O 1
ATOM 1068 N N . GLU B 1 17 ? -8.312 -13.953 -3.861 1 96.06 17 GLU B N 1
ATOM 1069 C CA . GLU B 1 17 ? -8.047 -12.836 -4.758 1 96.06 17 GLU B CA 1
ATOM 1070 C C . GLU B 1 17 ? -7.957 -11.516 -3.99 1 96.06 17 GLU B C 1
ATOM 1072 O O . GLU B 1 17 ? -8.461 -11.414 -2.871 1 96.06 17 GLU B O 1
ATOM 1077 N N . LEU B 1 18 ? -7.254 -10.641 -4.527 1 97.56 18 LEU B N 1
ATOM 1078 C CA . LEU B 1 18 ? -7.395 -9.219 -4.23 1 97.56 18 LEU B CA 1
ATOM 1079 C C . LEU B 1 18 ? -8.344 -8.547 -5.219 1 97.56 18 LEU B C 1
ATOM 1081 O O . LEU B 1 18 ? -8.43 -8.961 -6.379 1 97.56 18 LEU B O 1
ATOM 1085 N N . ALA B 1 19 ? -8.992 -7.578 -4.793 1 96.75 19 ALA B N 1
ATOM 1086 C CA . ALA B 1 19 ? -9.945 -6.902 -5.676 1 96.75 19 ALA B CA 1
ATOM 1087 C C . ALA B 1 19 ? -9.906 -5.391 -5.469 1 96.75 19 ALA B C 1
ATOM 1089 O O . ALA B 1 19 ? -9.664 -4.918 -4.352 1 96.75 19 ALA B O 1
ATOM 1090 N N . SER B 1 20 ? -10.047 -4.66 -6.48 1 95.62 20 SER B N 1
ATOM 1091 C CA . SER B 1 20 ? -10.18 -3.207 -6.527 1 95.62 20 SER B CA 1
ATOM 1092 C C . SER B 1 20 ? -10.992 -2.766 -7.742 1 95.62 20 SER B C 1
ATOM 1094 O O . SER B 1 20 ? -10.562 -2.941 -8.883 1 95.62 20 SER B O 1
ATOM 1096 N N . ARG B 1 21 ? -12.141 -2.143 -7.465 1 94.38 21 ARG B N 1
ATOM 1097 C CA . ARG B 1 21 ? -13.062 -1.792 -8.539 1 94.38 21 ARG B CA 1
ATOM 1098 C C . ARG B 1 21 ? -13.344 -2.998 -9.43 1 94.38 21 ARG B C 1
ATOM 1100 O O . ARG B 1 21 ? -13.828 -4.027 -8.953 1 94.38 21 ARG B O 1
ATOM 1107 N N . ASP B 1 22 ? -13.039 -2.9 -10.719 1 96.62 22 ASP B N 1
ATOM 1108 C CA . ASP B 1 22 ? -13.367 -3.984 -11.641 1 96.62 22 ASP B CA 1
ATOM 1109 C C . ASP B 1 22 ? -12.164 -4.906 -11.844 1 96.62 22 ASP B C 1
ATOM 1111 O O . ASP B 1 22 ? -12.188 -5.777 -12.719 1 96.62 22 ASP B O 1
ATOM 1115 N N . TYR B 1 23 ? -11.156 -4.703 -11.023 1 97.44 23 TYR B N 1
ATOM 1116 C CA . TYR B 1 23 ? -9.953 -5.504 -11.203 1 97.44 23 TYR B CA 1
ATOM 1117 C C . TYR B 1 23 ? -9.828 -6.551 -10.094 1 97.44 23 TYR B C 1
ATOM 1119 O O . TYR B 1 23 ? -10.141 -6.277 -8.938 1 97.44 23 TYR B O 1
ATOM 1127 N N . THR B 1 24 ? -9.336 -7.711 -10.461 1 97.75 24 THR B N 1
ATOM 1128 C CA . THR B 1 24 ? -9.016 -8.766 -9.508 1 97.75 24 THR B CA 1
ATOM 1129 C C . THR B 1 24 ? -7.629 -9.344 -9.781 1 97.75 24 THR B C 1
ATOM 1131 O O . THR B 1 24 ? -7.234 -9.492 -10.945 1 97.75 24 THR B O 1
ATOM 1134 N N . PHE B 1 25 ? -6.832 -9.5 -8.836 1 98.19 25 PHE B N 1
ATOM 1135 C CA . PHE B 1 25 ? -5.59 -10.258 -8.82 1 98.19 25 PHE B CA 1
ATOM 1136 C C . PHE B 1 25 ? -5.789 -11.602 -8.125 1 98.19 25 PHE B C 1
ATOM 1138 O O . PHE B 1 25 ? -5.93 -11.664 -6.906 1 98.19 25 PHE B O 1
ATOM 1145 N N . VAL B 1 26 ?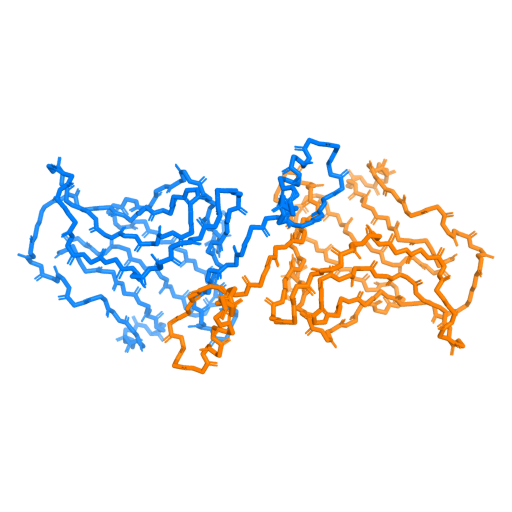 -5.738 -12.703 -8.906 1 97.62 26 VAL B N 1
ATOM 1146 C CA . VAL B 1 26 ? -6.32 -13.945 -8.406 1 97.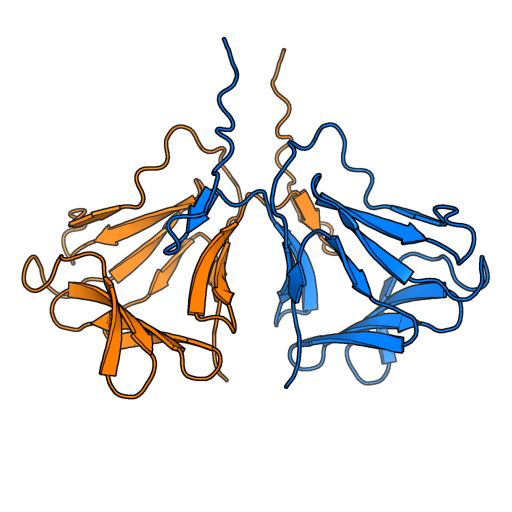62 26 VAL B CA 1
ATOM 1147 C C . VAL B 1 26 ? -5.383 -15.109 -8.711 1 97.62 26 VAL B C 1
ATOM 1149 O O . VAL B 1 26 ? -4.816 -15.188 -9.805 1 97.62 26 VAL B O 1
ATOM 1152 N N . MET B 1 27 ? -5.176 -15.961 -7.742 1 97.62 27 MET B N 1
ATOM 1153 C CA . MET B 1 27 ? -4.562 -17.266 -7.969 1 97.62 27 MET B CA 1
ATOM 1154 C C . MET B 1 27 ? -5.59 -18.266 -8.484 1 97.62 27 MET B C 1
ATOM 1156 O O . MET B 1 27 ? -6.391 -18.797 -7.707 1 97.62 27 MET B O 1
ATOM 1160 N N . GLN B 1 28 ? -5.473 -18.578 -9.703 1 95.44 28 GLN B N 1
ATOM 1161 C CA . GLN B 1 28 ? -6.461 -19.438 -10.336 1 95.44 28 GLN B CA 1
ATOM 1162 C C . GLN B 1 28 ? -6.195 -20.906 -10.016 1 95.44 28 GLN B C 1
ATOM 1164 O O . GLN B 1 28 ? -5.078 -21.266 -9.633 1 95.44 28 GLN B O 1
ATOM 1169 N N . ASN B 1 29 ? -7.195 -21.719 -10.195 1 94.62 29 ASN B N 1
ATOM 1170 C CA . ASN B 1 29 ? -7.129 -23.125 -9.836 1 94.62 29 ASN B CA 1
ATOM 1171 C C . ASN B 1 29 ? -6.109 -23.875 -10.688 1 94.62 29 ASN B C 1
ATOM 1173 O O . ASN B 1 29 ? -5.609 -24.938 -10.289 1 94.62 29 ASN B O 1
ATOM 1177 N N . ASP B 1 30 ? -5.777 -23.406 -11.805 1 95.94 30 ASP B N 1
ATOM 1178 C CA . ASP B 1 30 ? -4.824 -24.062 -12.695 1 95.94 30 ASP B CA 1
ATOM 1179 C C . ASP B 1 30 ? -3.398 -23.594 -12.422 1 95.94 30 ASP B C 1
ATOM 1181 O O . ASP B 1 30 ? -2.506 -23.781 -13.25 1 95.94 30 ASP B O 1
ATOM 1185 N N . CYS B 1 31 ? -3.168 -22.844 -11.281 1 97.06 31 CYS B N 1
ATOM 1186 C CA . CYS B 1 31 ? -1.872 -22.391 -10.789 1 97.06 31 CYS B CA 1
ATOM 1187 C C . CYS B 1 31 ? -1.363 -21.203 -11.609 1 97.06 31 CYS B C 1
ATOM 1189 O O . CYS B 1 31 ? -0.156 -20.969 -11.672 1 97.06 31 CYS B O 1
ATOM 1191 N N . ASN B 1 32 ? -2.219 -20.469 -12.281 1 97.75 32 ASN B N 1
ATOM 1192 C CA . ASN B 1 32 ? -1.875 -19.203 -12.922 1 97.75 32 ASN B CA 1
ATOM 1193 C C . ASN B 1 32 ? -2.266 -18 -12.055 1 97.75 32 ASN B C 1
ATOM 1195 O O . ASN B 1 32 ? -3.396 -17.938 -11.57 1 97.75 32 ASN B O 1
ATOM 1199 N N . LEU B 1 33 ? -1.29 -17.172 -11.766 1 98.19 33 LEU B N 1
ATOM 1200 C CA . LEU B 1 33 ? -1.613 -15.891 -11.172 1 98.19 33 LEU B CA 1
ATOM 1201 C C . LEU B 1 33 ? -1.994 -14.867 -12.234 1 98.19 33 LEU B C 1
ATOM 1203 O O . LEU B 1 33 ? -1.244 -14.656 -13.195 1 98.19 33 LEU B O 1
ATOM 1207 N N . ALA B 1 34 ? -3.178 -14.227 -12.047 1 98.12 34 ALA B N 1
ATOM 1208 C CA . ALA B 1 34 ? -3.654 -13.375 -13.133 1 98.12 34 ALA B CA 1
ATOM 1209 C C . ALA B 1 34 ? -4.258 -12.086 -12.594 1 98.12 34 ALA B C 1
ATOM 1211 O O . ALA B 1 34 ? -4.922 -12.086 -11.555 1 98.12 34 ALA B O 1
ATOM 1212 N N . LEU B 1 35 ? -3.939 -11.023 -13.242 1 98.38 35 LEU B N 1
ATOM 1213 C CA . LEU B 1 35 ? -4.645 -9.75 -13.125 1 98.38 35 LEU B CA 1
ATOM 1214 C C . LEU B 1 35 ? -5.742 -9.633 -14.172 1 98.38 35 LEU B C 1
ATOM 1216 O O . LEU B 1 35 ? -5.461 -9.625 -15.375 1 98.38 35 LEU B O 1
ATOM 1220 N N . VAL B 1 36 ? -6.992 -9.523 -13.688 1 97.94 36 VAL B N 1
ATOM 1221 C CA . VAL B 1 36 ? -8.133 -9.609 -14.594 1 97.94 36 VAL B CA 1
ATOM 1222 C C . VAL B 1 36 ? -9.023 -8.383 -14.414 1 97.94 36 VAL B C 1
ATOM 1224 O O . VAL B 1 36 ? -9.344 -8.008 -13.281 1 97.94 36 VAL B O 1
ATOM 1227 N N . LYS B 1 37 ? -9.344 -7.777 -15.453 1 98.12 37 LYS B N 1
ATOM 1228 C CA . LYS B 1 37 ? -10.406 -6.781 -15.438 1 98.12 37 LYS B CA 1
ATOM 1229 C C . LYS B 1 37 ? -11.758 -7.414 -15.773 1 98.12 37 LYS B C 1
ATOM 1231 O O . LYS B 1 37 ? -11.875 -8.141 -16.766 1 98.12 37 LYS B O 1
ATOM 1236 N N . ALA B 1 38 ? -12.719 -7.188 -14.961 1 95.81 38 ALA B N 1
ATOM 1237 C CA . ALA B 1 38 ? -14.031 -7.801 -15.164 1 95.81 38 ALA B CA 1
ATOM 1238 C C . ALA B 1 38 ? -14.578 -7.473 -16.547 1 95.81 38 ALA B C 1
ATOM 1240 O O . ALA B 1 38 ? -14.406 -6.359 -17.047 1 95.81 38 ALA B O 1
ATOM 1241 N N . PRO B 1 39 ? -15.195 -8.398 -17.141 1 94.5 39 PRO B N 1
ATOM 1242 C CA . PRO B 1 39 ? -15.555 -9.703 -16.578 1 94.5 39 PRO B CA 1
ATOM 1243 C C . PRO B 1 39 ? -14.5 -10.773 -16.875 1 94.5 39 PRO B C 1
ATOM 1245 O O . PRO B 1 39 ? -14.43 -11.789 -16.172 1 94.5 39 PRO B O 1
ATOM 1248 N N . GLN B 1 40 ? -13.602 -10.602 -17.828 1 94.44 40 GLN B N 1
ATOM 1249 C CA . GLN B 1 40 ? -12.672 -11.672 -18.156 1 94.44 40 GLN B CA 1
ATOM 1250 C C . GLN B 1 40 ? -11.523 -11.164 -19.016 1 94.44 40 GLN B C 1
ATOM 1252 O O . GLN B 1 40 ? -11.031 -11.875 -19.891 1 94.44 40 GLN B O 1
ATOM 1257 N N . ASP B 1 41 ? -11.117 -9.961 -18.828 1 97.75 41 ASP B N 1
ATOM 1258 C CA . ASP B 1 41 ? -10.023 -9.375 -19.578 1 97.75 41 ASP B CA 1
ATOM 1259 C C . ASP B 1 41 ? -8.703 -9.469 -18.812 1 97.75 41 ASP B C 1
ATOM 1261 O O . ASP B 1 41 ? -8.438 -8.664 -17.922 1 97.75 41 ASP B O 1
ATOM 1265 N N . VAL B 1 42 ? -7.906 -10.477 -19.188 1 97.69 42 VAL B N 1
ATOM 1266 C CA . VAL B 1 42 ? -6.629 -10.688 -18.516 1 97.69 42 VAL B CA 1
ATOM 1267 C C . VAL B 1 42 ? -5.652 -9.578 -18.891 1 97.69 42 VAL B C 1
ATOM 1269 O O . VAL B 1 42 ? -5.32 -9.414 -20.078 1 97.69 42 VAL B O 1
ATOM 1272 N N . LYS B 1 43 ? -5.242 -8.828 -17.953 1 97.62 43 LYS B N 1
ATOM 1273 C CA . LYS B 1 43 ? -4.344 -7.699 -18.188 1 97.62 43 LYS B CA 1
ATOM 1274 C C . LYS B 1 43 ? -2.889 -8.102 -17.953 1 97.62 43 LYS B C 1
ATOM 1276 O O . LYS B 1 43 ? -1.974 -7.477 -18.5 1 97.62 43 LYS B O 1
ATOM 1281 N N . TRP B 1 44 ? -2.584 -9.07 -17.141 1 97.88 44 TRP B N 1
ATOM 1282 C CA . TRP B 1 44 ? -1.285 -9.641 -16.797 1 97.88 44 TRP B CA 1
ATOM 1283 C C . TRP B 1 44 ? -1.436 -11.055 -16.25 1 97.88 44 TRP B C 1
ATOM 1285 O O . TRP B 1 44 ? -2.436 -11.367 -15.594 1 97.88 44 TRP B O 1
ATOM 1295 N N . GLN B 1 45 ? -0.518 -11.859 -16.375 1 97.88 45 GLN B N 1
ATOM 1296 C CA . GLN B 1 45 ? -0.529 -13.188 -15.766 1 97.88 45 GLN B CA 1
ATOM 1297 C C . GLN B 1 45 ? 0.884 -13.75 -15.648 1 97.88 45 GLN B C 1
ATOM 1299 O O . GLN B 1 45 ? 1.776 -13.367 -16.406 1 97.88 45 GLN B O 1
ATOM 1304 N N . SER B 1 46 ? 1.089 -14.672 -14.773 1 97.62 46 SER B N 1
ATOM 1305 C CA . SER B 1 46 ? 2.395 -15.281 -14.531 1 97.62 46 SER B CA 1
ATOM 1306 C C . SER B 1 46 ? 2.746 -16.297 -15.609 1 97.62 46 SER B C 1
ATOM 1308 O O . SER B 1 46 ? 3.916 -16.641 -15.781 1 97.62 46 SER B O 1
ATOM 1310 N N . GLY B 1 47 ? 1.696 -16.812 -16.266 1 97.88 47 GLY B N 1
ATOM 1311 C CA . GLY B 1 47 ? 1.934 -17.812 -17.297 1 97.88 47 GLY B CA 1
ATOM 1312 C C . GLY B 1 47 ? 2.305 -19.172 -16.734 1 97.88 47 GLY B C 1
ATOM 1313 O O . GLY B 1 47 ? 3.117 -19.891 -17.312 1 97.88 47 GLY B O 1
ATOM 1314 N N . THR B 1 48 ? 1.759 -19.562 -15.633 1 98.19 48 THR B N 1
ATOM 1315 C CA . THR B 1 48 ? 2.148 -20.797 -14.961 1 98.19 48 THR B CA 1
ATOM 1316 C C . THR B 1 48 ? 0.993 -21.797 -14.953 1 98.19 48 THR B C 1
ATOM 1318 O O . THR B 1 48 ? 0.999 -22.75 -14.18 1 98.19 48 THR B O 1
ATOM 1321 N N . SER B 1 49 ? -0.003 -21.609 -15.758 1 97.06 49 SER B N 1
ATOM 1322 C CA . SER B 1 49 ? -1.181 -22.469 -15.828 1 97.06 49 SER B CA 1
ATOM 1323 C C . SER B 1 49 ? -0.79 -23.922 -16.047 1 97.06 49 SER B C 1
ATOM 1325 O O . SER B 1 49 ? -0.006 -24.234 -16.953 1 97.06 49 SER B O 1
ATOM 1327 N N . GLY B 1 50 ? -1.311 -24.75 -15.164 1 96.75 50 GLY B N 1
ATOM 1328 C CA . GLY B 1 50 ? -1.138 -26.172 -15.367 1 96.75 50 GLY B CA 1
ATOM 1329 C C . GLY B 1 50 ? 0.23 -26.688 -14.945 1 96.75 50 GLY B C 1
ATOM 1330 O O . GLY B 1 50 ? 0.56 -27.844 -15.156 1 96.75 50 GLY B O 1
ATOM 1331 N N . ASN B 1 51 ? 1.086 -25.844 -14.359 1 96.19 51 ASN B N 1
ATOM 1332 C CA . ASN B 1 51 ? 2.457 -26.219 -14.031 1 96.19 51 ASN B CA 1
ATOM 1333 C C . ASN B 1 51 ? 2.57 -26.734 -12.602 1 96.19 51 ASN B C 1
ATOM 1335 O O . ASN B 1 51 ? 3.674 -27 -12.117 1 96.19 51 ASN B O 1
ATOM 1339 N N . GLY B 1 52 ? 1.395 -26.875 -11.938 1 94.69 52 GLY B N 1
ATOM 1340 C CA . GLY B 1 52 ? 1.398 -27.328 -10.555 1 94.69 52 GLY B CA 1
ATOM 1341 C C . GLY B 1 52 ? 0.006 -27.594 -10.008 1 94.69 52 GLY B C 1
ATOM 1342 O O . GLY B 1 52 ? -0.972 -27.594 -10.758 1 94.69 52 GLY B O 1
ATOM 1343 N N . HIS B 1 53 ? -0.019 -27.984 -8.664 1 94.5 53 HIS B N 1
ATOM 1344 C CA . HIS B 1 53 ? -1.277 -28.203 -7.961 1 94.5 53 HIS B CA 1
ATOM 1345 C C . HIS B 1 53 ? -1.296 -27.469 -6.625 1 94.5 53 HIS B C 1
ATOM 1347 O O . HIS B 1 53 ? -0.265 -27.359 -5.961 1 94.5 53 HIS B O 1
ATOM 1353 N N . ASN B 1 54 ? -2.564 -27.078 -6.277 1 95.75 54 ASN B N 1
ATOM 1354 C CA . ASN B 1 54 ? -2.768 -26.422 -4.996 1 95.75 54 ASN B CA 1
ATOM 1355 C C . ASN B 1 54 ? -1.765 -25.281 -4.785 1 95.75 54 ASN B C 1
ATOM 1357 O O . ASN B 1 54 ? -1.083 -25.234 -3.76 1 95.75 54 ASN B O 1
ATOM 1361 N N . CYS B 1 55 ? -1.66 -24.422 -5.805 1 97.19 55 CYS B N 1
ATOM 1362 C CA . CYS B 1 55 ? -0.654 -23.375 -5.816 1 97.19 55 CYS B CA 1
ATOM 1363 C C . CYS B 1 55 ? -1.077 -22.203 -4.938 1 97.19 55 CYS B C 1
ATOM 1365 O O . CYS B 1 55 ? -2.262 -22.047 -4.641 1 97.19 55 CYS B O 1
ATOM 1367 N N . PHE B 1 56 ? -0.143 -21.438 -4.496 1 97.69 56 PHE B N 1
ATOM 1368 C CA . PHE B 1 56 ? -0.385 -20.234 -3.707 1 97.69 56 PHE B CA 1
ATOM 1369 C C . PHE B 1 56 ? 0.646 -19.156 -4.027 1 97.69 56 PHE B C 1
ATOM 1371 O O . PHE B 1 56 ? 1.681 -19.453 -4.633 1 97.69 56 PHE B O 1
ATOM 1378 N N . VAL B 1 57 ? 0.324 -17.984 -3.746 1 97.94 57 VAL B N 1
ATOM 1379 C CA . VAL B 1 57 ? 1.192 -16.828 -3.91 1 97.94 57 VAL B CA 1
ATOM 1380 C C . VAL B 1 57 ? 1.722 -16.375 -2.551 1 97.94 57 VAL B C 1
ATOM 1382 O O . VAL B 1 57 ? 0.976 -16.344 -1.568 1 97.94 57 VAL B O 1
ATOM 1385 N N . ARG B 1 58 ? 2.934 -16.062 -2.521 1 97.06 58 ARG B N 1
ATOM 1386 C CA . ARG B 1 58 ? 3.523 -15.562 -1.283 1 97.06 58 ARG B CA 1
ATOM 1387 C C . ARG B 1 58 ? 4.297 -14.273 -1.525 1 97.06 58 ARG B C 1
ATOM 1389 O O . ARG B 1 58 ? 4.977 -14.133 -2.545 1 97.06 58 ARG B O 1
ATOM 1396 N N . LEU B 1 59 ? 4.125 -13.406 -0.619 1 97.25 59 LEU B N 1
ATOM 1397 C CA . LEU B 1 59 ? 5.008 -12.25 -0.505 1 97.25 59 LEU B CA 1
ATOM 1398 C C . LEU B 1 59 ? 5.922 -12.383 0.708 1 97.25 59 LEU B C 1
ATOM 1400 O O . LEU B 1 59 ? 5.449 -12.453 1.844 1 97.25 59 LEU B O 1
ATOM 1404 N N . ASP B 1 60 ? 7.207 -12.375 0.439 1 95.44 60 ASP B N 1
ATOM 1405 C CA . ASP B 1 60 ? 8.086 -12.617 1.582 1 95.44 60 ASP B CA 1
ATOM 1406 C C . ASP B 1 60 ? 8.641 -11.312 2.143 1 95.44 60 ASP B C 1
ATOM 1408 O O . ASP B 1 60 ? 8.203 -10.227 1.747 1 95.44 60 ASP B O 1
ATOM 1412 N N . HIS B 1 61 ? 9.516 -11.398 3.104 1 95.88 61 HIS B N 1
ATOM 1413 C CA . HIS B 1 61 ? 10.023 -10.227 3.811 1 95.88 61 HIS B CA 1
ATOM 1414 C C . HIS B 1 61 ? 11.18 -9.578 3.051 1 95.88 61 HIS B C 1
ATOM 1416 O O . HIS B 1 61 ? 11.859 -8.695 3.58 1 95.88 61 HIS B O 1
ATOM 1422 N N . HIS B 1 62 ? 11.391 -10.023 1.829 1 93.5 62 HIS B N 1
ATOM 1423 C CA . HIS B 1 62 ? 12.32 -9.367 0.915 1 93.5 62 HIS B CA 1
ATOM 1424 C C . HIS B 1 62 ? 11.586 -8.781 -0.284 1 93.5 62 HIS B C 1
ATOM 1426 O O . HIS B 1 62 ? 12.219 -8.312 -1.234 1 93.5 62 HIS B O 1
ATOM 1432 N N . GLY B 1 63 ? 10.266 -8.844 -0.246 1 95.12 63 GLY B N 1
ATOM 1433 C CA . GLY B 1 63 ? 9.438 -8.25 -1.283 1 95.12 63 GLY B CA 1
ATOM 1434 C C . GLY B 1 63 ? 9.242 -9.148 -2.488 1 95.12 63 GLY B C 1
ATOM 1435 O O . GLY B 1 63 ? 8.641 -8.742 -3.48 1 95.12 63 GLY B O 1
ATOM 1436 N N . GLN B 1 64 ? 9.844 -10.32 -2.453 1 95.94 64 GLN B N 1
ATOM 1437 C CA . GLN B 1 64 ? 9.672 -11.25 -3.566 1 95.94 64 GLN B CA 1
ATOM 1438 C C . GLN B 1 64 ? 8.258 -11.812 -3.602 1 95.94 64 GLN B C 1
ATOM 1440 O O . GLN B 1 64 ? 7.773 -12.352 -2.607 1 95.94 64 GLN B O 1
ATOM 1445 N N . LEU B 1 65 ? 7.633 -11.602 -4.715 1 97.19 65 LEU B N 1
ATOM 1446 C CA . LEU B 1 65 ? 6.359 -12.258 -5.008 1 97.19 65 LEU B CA 1
ATOM 1447 C C . LEU B 1 65 ? 6.582 -13.555 -5.777 1 97.19 65 LEU B C 1
ATOM 1449 O O . LEU B 1 65 ? 7.277 -13.562 -6.797 1 97.19 65 LEU B O 1
ATOM 1453 N N . ALA B 1 66 ? 6.039 -14.617 -5.234 1 97.75 66 ALA B N 1
ATOM 1454 C CA . ALA B 1 66 ? 6.309 -15.898 -5.887 1 97.75 66 ALA B CA 1
ATOM 1455 C C . ALA B 1 66 ? 5.047 -16.766 -5.941 1 97.75 66 ALA B C 1
ATOM 1457 O O . ALA B 1 66 ? 4.238 -16.75 -5.012 1 97.75 66 ALA B O 1
ATOM 1458 N N . VAL B 1 67 ? 4.871 -17.438 -6.969 1 98.19 67 VAL B N 1
ATOM 1459 C CA . VAL B 1 67 ? 3.891 -18.516 -7.121 1 98.19 67 VAL B CA 1
ATOM 1460 C C . VAL B 1 67 ? 4.551 -19.859 -6.844 1 98.19 67 VAL B C 1
ATOM 1462 O O . VAL B 1 67 ? 5.527 -20.234 -7.5 1 98.19 67 VAL B O 1
ATOM 1465 N N . LEU B 1 68 ? 4.047 -20.562 -5.875 1 97.94 68 LEU B N 1
ATOM 1466 C CA . LEU B 1 68 ? 4.578 -21.875 -5.516 1 97.94 68 LEU B CA 1
ATOM 1467 C C . LEU B 1 68 ? 3.496 -22.938 -5.621 1 97.94 68 LEU B C 1
ATOM 1469 O O . LEU B 1 68 ? 2.305 -22.641 -5.523 1 97.94 68 LEU B O 1
ATOM 1473 N N . ASP B 1 69 ? 3.969 -24.203 -5.773 1 97.12 69 ASP B N 1
ATOM 1474 C CA . ASP B 1 69 ? 3.031 -25.312 -5.684 1 97.12 69 ASP B CA 1
ATOM 1475 C C . ASP B 1 69 ? 3.047 -25.938 -4.289 1 97.12 69 ASP B C 1
ATOM 1477 O O . ASP B 1 69 ? 3.68 -25.406 -3.373 1 97.12 69 ASP B O 1
ATOM 1481 N N . ASP B 1 70 ? 2.262 -27.047 -4.102 1 94.81 70 ASP B N 1
ATOM 1482 C CA . ASP B 1 70 ? 2.074 -27.641 -2.783 1 94.81 70 ASP B CA 1
ATOM 1483 C C . ASP B 1 70 ? 3.342 -28.344 -2.314 1 94.81 70 ASP B C 1
ATOM 1485 O O . ASP B 1 70 ? 3.447 -28.734 -1.147 1 94.81 70 ASP B O 1
ATOM 1489 N N . GLN B 1 71 ? 4.309 -28.484 -3.164 1 96.81 71 GLN B N 1
ATOM 1490 C CA . GLN B 1 71 ? 5.602 -29.047 -2.793 1 96.81 71 GLN B CA 1
ATOM 1491 C C . GLN B 1 71 ? 6.641 -27.969 -2.562 1 96.81 71 GLN B C 1
ATOM 1493 O O . GLN B 1 71 ? 7.824 -28.25 -2.375 1 96.81 71 GLN B O 1
ATOM 1498 N N . TYR B 1 72 ? 6.215 -26.719 -2.682 1 96.25 72 TYR B N 1
ATOM 1499 C CA . TYR B 1 72 ? 7.023 -25.531 -2.436 1 96.25 72 TYR B CA 1
ATOM 1500 C C . TYR B 1 72 ? 8.023 -25.312 -3.564 1 96.25 72 TYR B C 1
ATOM 1502 O O . TYR B 1 72 ? 9.078 -24.703 -3.359 1 96.25 72 TYR B O 1
ATOM 1510 N N . ASN B 1 73 ? 7.676 -25.906 -4.695 1 97.5 73 ASN B N 1
ATOM 1511 C CA . ASN B 1 73 ? 8.406 -25.531 -5.902 1 97.5 73 ASN B CA 1
ATOM 1512 C C . ASN B 1 73 ? 7.945 -24.172 -6.434 1 97.5 73 ASN B C 1
ATOM 1514 O O . ASN B 1 73 ? 6.742 -23.906 -6.523 1 97.5 73 ASN B O 1
ATOM 1518 N N . THR B 1 74 ? 8.953 -23.297 -6.785 1 98 74 THR B N 1
ATOM 1519 C CA . THR B 1 74 ? 8.625 -21.984 -7.344 1 98 74 THR B CA 1
ATOM 1520 C C . THR B 1 74 ? 8.297 -22.094 -8.828 1 98 74 THR B C 1
ATOM 1522 O O . THR B 1 74 ? 9.133 -22.547 -9.617 1 98 74 THR B O 1
ATOM 1525 N N . LEU B 1 75 ? 7.125 -21.672 -9.18 1 98.31 75 LEU B N 1
ATOM 1526 C CA . LEU B 1 75 ? 6.699 -21.703 -10.578 1 98.31 75 LEU B CA 1
ATOM 1527 C C . LEU B 1 75 ? 6.961 -20.375 -11.258 1 98.31 75 LEU B C 1
ATOM 1529 O O . LEU B 1 75 ? 7.145 -20.312 -12.477 1 98.31 75 LEU B O 1
ATOM 1533 N N . TRP B 1 76 ? 6.961 -19.297 -10.516 1 98.12 76 TRP B N 1
ATOM 1534 C CA . TRP B 1 76 ? 7.195 -17.922 -10.945 1 98.12 76 TRP B CA 1
ATOM 1535 C C . TRP B 1 76 ? 7.613 -17.047 -9.766 1 98.12 76 TRP B C 1
ATOM 1537 O O . TRP B 1 76 ? 7.164 -17.266 -8.641 1 98.12 76 TRP B O 1
ATOM 1547 N N . ASN B 1 77 ? 8.391 -16.125 -9.984 1 97.19 77 ASN B N 1
ATOM 1548 C CA . ASN B 1 77 ? 8.664 -15.117 -8.977 1 97.19 77 ASN B CA 1
ATOM 1549 C C . ASN B 1 77 ? 8.969 -13.766 -9.609 1 97.19 77 ASN B C 1
ATOM 1551 O O . ASN B 1 77 ? 9.18 -13.672 -10.82 1 97.19 77 ASN B O 1
ATOM 1555 N N . SER B 1 78 ? 8.93 -12.695 -8.891 1 94.88 78 SER B N 1
ATOM 1556 C CA . SER B 1 78 ? 9.141 -11.328 -9.359 1 94.88 78 SER B CA 1
ATOM 1557 C C . SER B 1 78 ? 10.617 -11.055 -9.617 1 94.88 78 SER B C 1
ATOM 1559 O O . SER B 1 78 ? 10.977 -9.984 -10.109 1 94.88 78 SER B O 1
ATOM 1561 N N . ASN B 1 79 ? 11.492 -11.828 -9.266 1 91.19 79 ASN B N 1
ATOM 1562 C CA . ASN B 1 79 ? 12.922 -11.789 -9.578 1 91.19 79 ASN B CA 1
ATOM 1563 C C . ASN B 1 79 ? 13.586 -10.547 -9 1 91.19 79 ASN B C 1
ATOM 1565 O O . ASN B 1 79 ? 14.289 -9.82 -9.711 1 91.19 79 ASN B O 1
ATOM 1569 N N . LEU B 1 80 ? 13.305 -10.297 -7.684 1 87.94 80 LEU B N 1
ATOM 1570 C CA . LEU B 1 80 ? 13.938 -9.18 -6.992 1 87.94 80 LEU B CA 1
ATOM 1571 C C . LEU B 1 80 ? 15.305 -9.586 -6.441 1 87.94 80 LEU B C 1
ATOM 1573 O O . LEU B 1 80 ? 15.469 -10.703 -5.949 1 87.94 80 LEU B O 1
ATOM 1577 N N . ALA B 1 81 ? 16.281 -8.898 -6.77 1 77.31 81 ALA B N 1
ATOM 1578 C CA . ALA B 1 81 ? 17.609 -9.141 -6.23 1 77.31 81 ALA B CA 1
ATOM 1579 C C . ALA B 1 81 ? 17.922 -8.18 -5.082 1 77.31 81 ALA B C 1
ATOM 1581 O O . ALA B 1 81 ? 17.734 -6.969 -5.203 1 77.31 81 ALA B O 1
ATOM 1582 N N . GLY B 1 82 ? 18.328 -8.82 -3.98 1 71.81 82 GLY B N 1
ATOM 1583 C CA . GLY B 1 82 ? 18.984 -8.023 -2.963 1 71.81 82 GLY B CA 1
ATOM 1584 C C . GLY B 1 82 ? 18.047 -7.062 -2.254 1 71.81 82 GLY B C 1
ATOM 1585 O O . GLY B 1 82 ? 18.438 -5.945 -1.915 1 71.81 82 GLY B O 1
ATOM 1586 N N . SER B 1 83 ? 16.828 -7.34 -2.064 1 81.06 83 SER B N 1
ATOM 1587 C CA . SER B 1 83 ? 15.953 -6.438 -1.316 1 81.06 83 SER B CA 1
ATOM 1588 C C . SER B 1 83 ? 16.109 -6.641 0.187 1 81.06 83 SER B C 1
ATOM 1590 O O . SER B 1 83 ? 16.234 -7.773 0.656 1 81.06 83 SER B O 1
ATOM 1592 N N . PRO B 1 84 ? 16.25 -5.535 0.821 1 87.5 84 PRO B N 1
ATOM 1593 C CA . PRO B 1 84 ? 16.406 -5.652 2.271 1 87.5 84 PRO B CA 1
ATOM 1594 C C . PRO B 1 84 ? 15.234 -6.359 2.941 1 87.5 84 PRO B C 1
ATOM 1596 O O . PRO B 1 84 ? 14.117 -6.328 2.424 1 87.5 84 PRO B O 1
ATOM 1599 N N . ASN B 1 85 ? 15.594 -7.008 4.031 1 92.38 85 ASN B N 1
ATOM 1600 C CA . ASN B 1 85 ? 14.547 -7.602 4.859 1 92.38 85 ASN B CA 1
ATOM 1601 C C . ASN B 1 85 ? 13.625 -6.535 5.441 1 92.38 85 ASN B C 1
ATOM 1603 O O . ASN B 1 85 ? 14.086 -5.469 5.855 1 92.38 85 ASN B O 1
ATOM 1607 N N . GLY B 1 86 ? 12.367 -6.742 5.461 1 93.75 86 GLY B N 1
ATOM 1608 C CA . GLY B 1 86 ? 11.406 -5.812 6.02 1 93.75 86 GLY B CA 1
ATOM 1609 C C . GLY B 1 86 ? 9.969 -6.16 5.672 1 93.75 86 GLY B C 1
ATOM 1610 O O . GLY B 1 86 ? 9.688 -7.277 5.23 1 93.75 86 GLY B O 1
ATOM 1611 N N . ASP B 1 87 ? 9.094 -5.262 6 1 94.81 87 ASP B N 1
ATOM 1612 C CA . ASP B 1 87 ? 7.676 -5.449 5.715 1 94.81 87 ASP B CA 1
ATOM 1613 C C . ASP B 1 87 ? 7.285 -4.781 4.398 1 94.81 87 ASP B C 1
ATOM 1615 O O . ASP B 1 87 ? 7.453 -3.572 4.238 1 94.81 87 ASP B O 1
ATOM 1619 N N . TYR B 1 88 ? 6.844 -5.613 3.539 1 96.25 88 TYR B N 1
ATOM 1620 C CA . TYR B 1 88 ? 6.402 -5.199 2.211 1 96.25 88 TYR B CA 1
ATOM 1621 C C . TYR B 1 88 ? 4.898 -5.363 2.057 1 96.25 88 TYR B C 1
ATOM 1623 O O . TYR B 1 88 ? 4.246 -5.992 2.896 1 96.25 88 TYR B O 1
ATOM 1631 N N . VAL B 1 89 ? 4.367 -4.707 1 1 97.56 89 VAL B N 1
ATOM 1632 C CA . VAL B 1 89 ? 2.941 -4.863 0.722 1 97.56 89 VAL B CA 1
ATOM 1633 C C . VAL B 1 89 ? 2.715 -4.953 -0.785 1 97.56 89 VAL B C 1
ATOM 1635 O O . VAL B 1 89 ? 3.387 -4.273 -1.562 1 97.56 89 VAL B O 1
ATOM 1638 N N . LEU B 1 90 ? 1.931 -5.883 -1.194 1 97.56 90 LEU B N 1
ATOM 1639 C CA . LEU B 1 90 ? 1.348 -5.883 -2.531 1 97.56 90 LEU B CA 1
ATOM 1640 C C . LEU B 1 90 ? -0 -5.168 -2.537 1 97.56 90 LEU B C 1
ATOM 1642 O O . LEU B 1 90 ? -0.898 -5.523 -1.768 1 97.56 90 LEU B O 1
ATOM 1646 N N . LEU B 1 91 ? -0.115 -4.145 -3.357 1 97.62 91 LEU B N 1
ATOM 1647 C CA . LEU B 1 91 ? -1.323 -3.332 -3.445 1 97.62 91 LEU B CA 1
ATOM 1648 C C . LEU B 1 91 ? -1.938 -3.422 -4.836 1 97.62 91 LEU B C 1
ATOM 1650 O O . LEU B 1 91 ? -1.277 -3.117 -5.832 1 97.62 91 LEU B O 1
ATOM 1654 N N . LEU B 1 92 ? -3.219 -3.924 -4.895 1 97.56 92 LEU B N 1
ATOM 1655 C CA . LEU B 1 92 ? -3.979 -3.787 -6.133 1 97.56 92 LEU B CA 1
ATOM 1656 C C . LEU B 1 92 ? -4.664 -2.426 -6.203 1 97.56 92 LEU B C 1
ATOM 1658 O O . LEU B 1 92 ? -5.586 -2.148 -5.434 1 97.56 92 LEU B O 1
ATOM 1662 N N . GLN B 1 93 ? -4.207 -1.628 -7.113 1 94.81 93 GLN B N 1
ATOM 1663 C CA . GLN B 1 93 ? -4.633 -0.236 -7.215 1 94.81 93 GLN B CA 1
ATOM 1664 C C . GLN B 1 93 ? -5.875 -0.104 -8.086 1 94.81 93 GLN B C 1
ATOM 1666 O O . GLN B 1 93 ? -6.215 -1.021 -8.836 1 94.81 93 GLN B O 1
ATOM 1671 N N . ILE B 1 94 ? -6.562 0.999 -7.965 1 93.38 94 ILE B N 1
ATOM 1672 C CA . ILE B 1 94 ? -7.84 1.233 -8.625 1 93.38 94 ILE B CA 1
ATOM 1673 C C . ILE B 1 94 ? -7.633 1.302 -10.141 1 93.38 94 ILE B C 1
ATOM 1675 O O . ILE B 1 94 ? -8.57 1.09 -10.906 1 93.38 94 ILE B O 1
ATOM 1679 N N . ASN B 1 95 ? -6.457 1.541 -10.594 1 92.19 95 ASN B N 1
ATOM 1680 C CA . ASN B 1 95 ? -6.184 1.628 -12.023 1 92.19 95 ASN B CA 1
ATOM 1681 C C . ASN B 1 95 ? -5.82 0.266 -12.609 1 92.19 95 ASN B C 1
ATOM 1683 O O . ASN B 1 95 ? -5.48 0.163 -13.789 1 92.19 95 ASN B O 1
ATOM 1687 N N 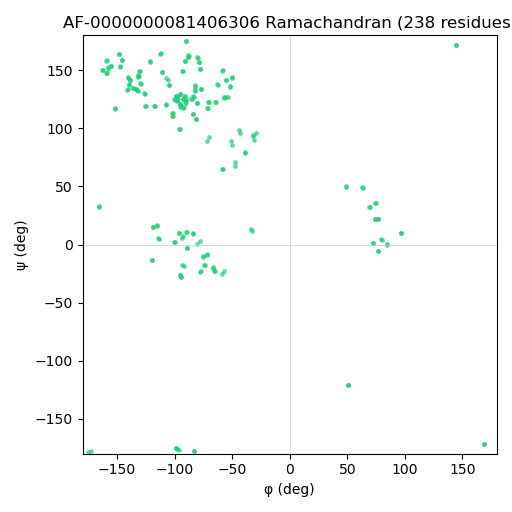. GLY B 1 96 ? -5.75 -0.75 -11.703 1 94.69 96 GLY B N 1
ATOM 1688 C CA . GLY B 1 96 ? -5.551 -2.109 -12.188 1 94.69 96 GLY B CA 1
ATOM 1689 C C . GLY B 1 96 ? -4.102 -2.551 -12.141 1 94.69 96 GLY B C 1
ATOM 1690 O O . GLY B 1 96 ? -3.729 -3.537 -12.781 1 94.69 96 GLY B O 1
ATOM 1691 N N . GLN B 1 97 ? -3.303 -1.815 -11.539 1 96.06 97 GLN B N 1
ATOM 1692 C CA . GLN B 1 97 ? -1.92 -2.248 -11.367 1 96.06 97 GLN B CA 1
ATOM 1693 C C . GLN B 1 97 ? -1.72 -2.914 -10.008 1 96.06 97 GLN B C 1
ATOM 1695 O O . GLN B 1 97 ? -2.178 -2.398 -8.984 1 96.06 97 GLN B O 1
ATOM 1700 N N . ALA B 1 98 ? -1.146 -4.059 -10.023 1 97.56 98 ALA B N 1
ATOM 1701 C CA . ALA B 1 98 ? -0.624 -4.645 -8.797 1 97.56 98 ALA B CA 1
ATOM 1702 C C . ALA B 1 98 ? 0.826 -4.23 -8.562 1 97.56 98 ALA B C 1
ATOM 1704 O O . ALA B 1 98 ? 1.673 -4.387 -9.445 1 97.56 98 ALA B O 1
ATOM 1705 N N . VAL B 1 99 ? 1.073 -3.676 -7.434 1 97 99 VAL B N 1
ATOM 1706 C CA . VAL B 1 99 ? 2.381 -3.086 -7.172 1 97 99 VAL B CA 1
ATOM 1707 C C . VAL B 1 99 ? 2.881 -3.527 -5.797 1 97 99 VAL B C 1
ATOM 1709 O O . VAL B 1 99 ? 2.115 -3.551 -4.828 1 97 99 VAL B O 1
ATOM 1712 N N . VAL B 1 100 ? 4.148 -3.947 -5.75 1 96.94 100 VAL B N 1
ATOM 1713 C CA . VAL B 1 100 ? 4.777 -4.23 -4.465 1 96.94 100 VAL B CA 1
ATOM 1714 C C . VAL B 1 100 ? 5.602 -3.023 -4.016 1 96.94 100 VAL B C 1
ATOM 1716 O O . VAL B 1 100 ? 6.453 -2.535 -4.758 1 96.94 100 VAL B O 1
ATOM 1719 N N . TYR B 1 101 ? 5.297 -2.6 -2.809 1 95.5 101 TYR B N 1
ATOM 1720 C CA . TYR B 1 101 ? 6.027 -1.512 -2.17 1 95.5 101 TYR B CA 1
ATOM 1721 C C . TYR B 1 101 ? 6.859 -2.027 -1.003 1 95.5 101 TYR B C 1
ATOM 1723 O O . TYR B 1 101 ? 6.422 -2.906 -0.259 1 95.5 101 TYR B O 1
ATOM 1731 N N . GLY B 1 102 ? 8.023 -1.413 -0.691 1 90 102 GLY B N 1
ATOM 1732 C CA . GLY B 1 102 ? 8.695 -1.62 0.585 1 90 102 GLY B CA 1
ATOM 1733 C C . GLY B 1 102 ? 10.203 -1.621 0.475 1 90 102 GLY B C 1
ATOM 1734 O O . GLY B 1 102 ? 10.758 -1.429 -0.611 1 90 102 GLY B O 1
ATOM 1735 N N . PRO B 1 103 ? 10.695 -1.637 1.707 1 93 103 PRO B N 1
ATOM 1736 C CA . PRO B 1 103 ? 10.039 -1.938 2.979 1 93 103 PRO B CA 1
ATOM 1737 C C . PRO B 1 103 ? 9.438 -0.7 3.639 1 93 103 PRO B C 1
ATOM 1739 O O . PRO B 1 103 ? 9.484 0.394 3.07 1 93 103 PRO B O 1
ATOM 1742 N N . VAL B 1 104 ? 8.664 -0.928 4.855 1 94.44 104 VAL B N 1
ATOM 1743 C CA . VAL B 1 104 ? 8.078 0.151 5.645 1 94.44 104 VAL B CA 1
ATOM 1744 C C . VAL B 1 104 ? 9.156 1.187 5.977 1 94.44 104 VAL B C 1
ATOM 1746 O O . VAL B 1 104 ? 10.266 0.832 6.379 1 94.44 104 VAL B O 1
ATOM 1749 N N . VAL B 1 105 ? 8.797 2.504 5.832 1 93.31 105 VAL B N 1
ATOM 1750 C CA . VAL B 1 105 ? 9.766 3.541 6.18 1 93.31 105 VAL B CA 1
ATOM 1751 C C . VAL B 1 105 ? 9.203 4.418 7.297 1 93.31 105 VAL B C 1
ATOM 1753 O O . VAL B 1 105 ? 9.938 5.172 7.934 1 93.31 105 VAL B O 1
ATOM 1756 N N . TRP B 1 106 ? 7.953 4.352 7.609 1 95.38 106 TRP B N 1
ATOM 1757 C CA . TRP B 1 106 ? 7.316 5.098 8.688 1 95.38 106 TRP B CA 1
ATOM 1758 C C . TRP B 1 106 ? 5.973 4.477 9.055 1 95.38 106 TRP B C 1
ATOM 1760 O O . TRP B 1 106 ? 5.285 3.916 8.203 1 95.38 106 TRP B O 1
ATOM 1770 N N . SER B 1 107 ? 5.562 4.598 10.273 1 96.12 107 SER B N 1
ATOM 1771 C CA . SER B 1 107 ? 4.246 4.152 10.719 1 96.12 107 SER B CA 1
ATOM 1772 C C . SER B 1 107 ? 3.795 4.914 11.961 1 96.12 107 SER B C 1
ATOM 1774 O O . SER B 1 107 ? 4.621 5.465 12.688 1 96.12 107 SER B O 1
ATOM 1776 N N . THR B 1 108 ? 2.521 5 12.109 1 95.69 108 THR B N 1
ATOM 1777 C CA . THR B 1 108 ? 1.975 5.602 13.32 1 95.69 108 THR B CA 1
ATOM 1778 C C . THR B 1 108 ? 2.133 4.66 14.516 1 95.69 108 THR B C 1
ATOM 1780 O O . THR B 1 108 ? 1.929 5.062 15.656 1 95.69 108 THR B O 1
ATOM 1783 N N . SER B 1 109 ? 2.381 3.381 14.117 1 86.62 109 SER B N 1
ATOM 1784 C CA . SER B 1 109 ? 2.609 2.432 15.203 1 86.62 109 SER B CA 1
ATOM 1785 C C . SER B 1 109 ? 4.051 2.5 15.703 1 86.62 109 SER B C 1
ATOM 1787 O O . SER B 1 109 ? 4.969 2.764 14.93 1 86.62 109 SER B O 1
ATOM 1789 N N . SER B 1 110 ? 4.289 2.506 16.922 1 67.38 110 SER B N 1
ATOM 1790 C CA . SER B 1 110 ? 5.629 2.496 17.516 1 67.38 110 SER B CA 1
ATOM 1791 C C . SER B 1 110 ? 6.426 1.284 17.047 1 67.38 110 SER B C 1
ATOM 1793 O O . SER B 1 110 ? 7.656 1.271 17.125 1 67.38 110 SER B O 1
ATOM 1795 N N . ALA B 1 111 ? 5.793 0.225 16.609 1 53.69 111 ALA B N 1
ATOM 1796 C CA . ALA B 1 111 ? 6.473 -1.048 16.359 1 53.69 111 ALA B CA 1
ATOM 1797 C C . ALA B 1 111 ? 7.191 -1.043 15.023 1 53.69 111 ALA B C 1
ATOM 1799 O O . ALA B 1 111 ? 7.656 -2.086 14.555 1 53.69 111 ALA B O 1
ATOM 1800 N N . VAL B 1 112 ? 7.117 0.07 14.305 1 54.56 112 VAL B N 1
ATOM 1801 C CA . VAL B 1 112 ? 7.742 -0.103 13 1 54.56 112 VAL B CA 1
ATOM 1802 C C . VAL B 1 112 ? 9.258 -0.211 13.156 1 54.56 112 VAL B C 1
ATOM 1804 O O . VAL B 1 112 ? 9.891 0.664 13.758 1 54.56 112 VAL B O 1
ATOM 1807 N N . HIS B 1 113 ? 9.797 -1.421 13.273 1 45.69 113 HIS B N 1
ATOM 1808 C CA . HIS B 1 113 ? 11.234 -1.624 13.133 1 45.69 113 HIS B CA 1
ATOM 1809 C C . HIS B 1 113 ? 11.719 -1.159 11.766 1 45.69 113 HIS B C 1
ATOM 1811 O O . HIS B 1 113 ? 11.352 -1.737 10.742 1 45.69 113 HIS B O 1
ATOM 1817 N N . LEU B 1 114 ? 11.586 0.141 11.594 1 50.5 114 LEU B N 1
ATOM 1818 C CA . LEU B 1 114 ? 12.195 0.664 10.375 1 50.5 114 LEU B CA 1
ATOM 1819 C C . LEU B 1 114 ? 13.617 0.129 10.203 1 50.5 114 LEU B C 1
ATOM 1821 O O . LEU B 1 114 ? 14.477 0.357 11.062 1 50.5 114 LEU B O 1
ATOM 1825 N N . HIS B 1 115 ? 13.703 -1.083 9.914 1 43.88 115 HIS B N 1
ATOM 1826 C CA . HIS B 1 115 ? 15.078 -1.498 9.664 1 43.88 115 HIS B CA 1
ATOM 1827 C C . HIS B 1 115 ? 15.812 -0.478 8.797 1 43.88 115 HIS B C 1
ATOM 1829 O O . HIS B 1 115 ? 15.289 -0.04 7.77 1 43.88 115 HIS B O 1
ATOM 1835 N N . ALA B 1 116 ? 16.562 0.334 9.5 1 40.44 116 ALA B N 1
ATOM 1836 C CA . ALA B 1 116 ? 17.5 1.296 8.93 1 40.44 116 ALA B CA 1
ATOM 1837 C C . ALA B 1 116 ? 18.078 0.793 7.609 1 40.44 116 ALA B C 1
ATOM 1839 O O . ALA B 1 116 ? 18.578 -0.327 7.531 1 40.44 116 ALA B O 1
ATOM 1840 N N . LEU B 1 117 ? 17.484 1.061 6.461 1 38.94 117 LEU B N 1
ATOM 1841 C CA . LEU B 1 117 ? 18.328 1.03 5.273 1 38.94 117 LEU B CA 1
ATOM 1842 C C . LEU B 1 117 ? 19.734 1.513 5.598 1 38.94 117 LEU B C 1
ATOM 1844 O O . LEU B 1 117 ? 20.125 2.604 5.184 1 38.94 117 LEU B O 1
ATOM 1848 N N . VAL B 1 118 ? 20.094 1.617 6.891 1 35.69 118 VAL B N 1
ATOM 1849 C CA . VAL B 1 118 ? 21.453 2.115 7.121 1 35.69 118 VAL B CA 1
ATOM 1850 C C . VAL B 1 118 ? 22.453 1.309 6.293 1 35.69 118 VAL B C 1
ATOM 1852 O O . VAL B 1 118 ? 22.531 0.084 6.422 1 35.69 118 VAL B O 1
ATOM 1855 N N . GLN B 1 119 ? 22.719 1.694 5.109 1 30.75 119 GLN B N 1
ATOM 1856 C CA . GLN B 1 119 ? 24.016 1.272 4.578 1 30.75 119 GLN B CA 1
ATOM 1857 C C . GLN B 1 119 ? 25.094 1.337 5.652 1 30.75 119 GLN B C 1
ATOM 1859 O O . GLN B 1 119 ? 25.297 2.383 6.27 1 30.75 119 GLN B O 1
ATOM 1864 N N . GLU B 1 120 ? 25.203 0.346 6.574 1 29 120 GLU B N 1
ATOM 1865 C CA . GLU B 1 120 ? 26.5 0.277 7.23 1 29 120 GLU B CA 1
ATOM 1866 C C . GLU B 1 120 ? 27.625 0.727 6.289 1 29 120 GLU B C 1
ATOM 1868 O O . GLU B 1 120 ? 27.781 0.167 5.203 1 29 120 GLU B O 1
ATOM 1873 N N . SER B 1 121 ? 28.031 2.053 6.352 1 23.22 121 SER B N 1
ATOM 1874 C CA . SER B 1 121 ? 29.422 2.26 5.977 1 23.22 121 SER B CA 1
ATOM 1875 C C . SER B 1 121 ? 30.344 1.383 6.809 1 23.22 121 SER B C 1
ATOM 1877 O O . SER B 1 121 ? 30.109 1.161 7.996 1 23.22 121 SER B O 1
#

Organism: Iris pallida (NCBI:txid29817)

Solvent-accessible surface area (backbone atoms only — not comparable to full-atom values): 12949 Å² total; per-residue (Å²): 134,84,42,29,66,46,44,40,76,40,69,38,42,59,71,32,61,30,37,24,88,60,25,34,45,32,30,38,78,44,33,24,42,33,33,30,34,69,91,76,44,73,76,46,63,68,80,30,61,68,75,50,50,75,24,33,35,37,30,34,42,46,59,37,39,32,36,26,27,74,83,68,48,75,73,44,62,68,78,70,76,88,48,66,74,41,52,18,36,37,38,45,37,79,88,62,39,44,33,30,28,32,34,44,69,47,46,75,46,86,77,58,72,45,66,66,82,60,72,78,124,133,86,42,30,68,45,44,42,77,37,68,38,43,61,70,32,60,31,38,25,88,60,24,34,44,31,29,38,80,44,32,22,42,33,33,31,34,68,93,77,46,73,77,44,62,69,80,28,61,68,74,49,50,75,23,34,34,36,29,33,42,45,60,39,40,33,36,26,27,71,82,68,46,76,72,43,61,66,78,67,74,87,49,65,74,40,53,20,36,37,38,45,37,79,88,60,39,43,33,31,29,31,34,44,69,48,48,74,47,86,75,58,74,49,63,67,82,60,71,78,125